Protein 3OOI (pdb70)

Sequence (232 aa):
SSKELRQLQEDRKNDKKPPPYKHIKVNRPIGRVQIFTADLSEIPRCNCKATDENPCGIIDSECINRMMLLYECHPTVCPAGGRCQNQCCFSSKRQYPEVEIIFRTLQRGWGLRTKTTDIKKGEFVNEYVGELLIDEEECRRARIRYAQEHDITNFYMLTLDKDDRIIDAGPKKGNYARFMNHCCQPNCETQKWSVNNGDTRVGLFALSDIKAGTELTFNYNNLECLGNGKTVCKCGAPNCSGFLG

GO terms:
  GO:0000978 RNA polymerase II cis-regulatory region sequence-specific DNA binding (F, IDA)
  GO:1903025 regulation of RNA polymerase II regulatory region sequence-specific DNA binding (P, IMP)
  GO:0033135 regulation of peptidyl-serine phosphorylation (P, IMP)
  GO:0046975 histone H3K36 methyltransferase activity (F, IMP)
  GO:0008270 zinc ion binding (F, IDA)
  GO:0046975 histone H3K36 methyltransferase activity (F, IDA)
  GO:0005654 nucleoplasm (C, TAS)
  GO:0140938 histone H3 methyltransferase activity (F, TAS)
  GO:0005515 protein binding (F, IPI)
  GO:0005654 nucleoplasm (C, IDA)
  GO:0050681 nuclear androgen receptor binding (F, IDA)
  GO:0003712 transcription coregulator activity (F, IDA)
  GO:0045893 positive regulation of DNA-templated transcription (P, IDA)

Solvent-accessible surface area: 13312 Å² total; per-residue (Å²): 110,183,122,77,159,102,36,93,75,50,108,155,115,46,179,146,28,99,133,50,107,93,8,141,76,16,85,62,56,76,183,17,114,87,101,122,44,102,87,91,120,17,46,177,11,68,4,117,46,130,57,158,73,0,0,2,75,144,38,147,2,58,2,31,124,106,57,84,8,6,39,79,108,24,12,57,2,28,89,113,8,81,1,14,38,1,54,115,91,142,71,14,105,19,54,53,32,43,4,52,81,70,27,43,0,0,84,0,101,51,103,2,149,139,24,51,11,2,4,1,12,0,0,12,1,0,19,79,130,59,7,151,56,55,28,117,135,9,108,125,99,128,77,107,93,26,50,7,15,35,4,55,163,65,15,8,0,7,0,13,63,47,0,7,84,0,21,9,3,22,7,18,13,102,32,22,0,66,44,39,94,10,36,4,73,26,18,37,46,0,0,0,8,5,67,49,109,7,158,55,48,56,34,0,12,7,35,32,88,97,74,18,49,34,13,63,204,52,91,12,95,26,72,16,128,85,47,51,35,83,22,26

Structure (mmCIF, N/CA/C/O backbone):
data_3OOI
#
_entry.id   3OOI
#
_cell.length_a   65.875
_cell.length_b   67.751
_cell.length_c   69.086
_cell.angle_alpha   90.00
_cell.angle_beta   90.00
_cell.angle_gamma   90.00
#
_symmetry.space_group_name_H-M   'P 21 21 21'
#
loop_
_entity.id
_entity.type
_entity.pdbx_description
1 polymer 'Histone-lysine N-methyltransferase, H3 lysine-36 and H4 lysine-20 specific'
2 non-polymer 'ZINC ION'
3 non-polymer 'SULFATE ION'
4 non-polymer S-ADENOSYLMETHIONINE
5 water water
#
loop_
_atom_site.group_PDB
_atom_site.id
_atom_site.type_symbol
_atom_site.label_atom_id
_atom_site.label_alt_id
_atom_site.label_comp_id
_atom_site.label_asym_id
_atom_site.label_entity_id
_atom_site.label_seq_id
_atom_site.pdbx_PDB_ins_code
_atom_site.Cartn_x
_atom_site.Cartn_y
_atom_site.Cartn_z
_atom_site.occupancy
_atom_site.B_iso_or_equiv
_atom_site.auth_seq_id
_atom_site.auth_comp_id
_atom_site.auth_asym_id
_atom_site.auth_atom_id
_atom_site.pdbx_PDB_model_num
ATOM 1 N N A SER A 1 1 ? 11.527 -2.352 -27.055 0.50 48.06 0 SER A N 1
ATOM 2 N N B SER A 1 1 ? 10.559 -4.627 -28.348 0.50 49.01 0 SER A N 1
ATOM 3 C CA A SER A 1 1 ? 10.952 -3.722 -26.915 0.50 48.00 0 SER A CA 1
ATOM 4 C CA B SER A 1 1 ? 11.164 -3.858 -27.223 0.50 48.51 0 SER A CA 1
ATOM 5 C C A SER A 1 1 ? 11.714 -4.559 -25.887 0.50 47.97 0 SER A C 1
ATOM 6 C C B SER A 1 1 ? 11.966 -4.767 -26.291 0.50 48.49 0 SER A C 1
ATOM 7 O O A SER A 1 1 ? 11.171 -5.522 -25.337 0.50 47.64 0 SER A O 1
ATOM 8 O O B SER A 1 1 ? 11.681 -5.963 -26.174 0.50 48.59 0 SER A O 1
ATOM 13 N N . LYS A 1 2 ? 12.970 -4.186 -25.638 1.00 48.30 1 LYS A N 1
ATOM 14 C CA . LYS A 1 2 ? 13.848 -4.916 -24.713 1.00 48.26 1 LYS A CA 1
ATOM 15 C C . LYS A 1 2 ? 13.237 -5.030 -23.313 1.00 47.16 1 LYS A C 1
ATOM 16 O O . LYS A 1 2 ? 13.232 -6.117 -22.718 1.00 47.10 1 LYS A O 1
ATOM 22 N N . GLU A 1 3 ? 12.723 -3.909 -22.805 1.00 45.92 2 GLU A N 1
ATOM 23 C CA . GLU A 1 3 ? 12.096 -3.865 -21.484 1.00 44.85 2 GLU A CA 1
ATOM 24 C C . GLU A 1 3 ? 10.813 -4.695 -21.443 1.00 43.34 2 GLU A C 1
ATOM 25 O O . GLU A 1 3 ? 10.552 -5.379 -20.453 1.00 42.81 2 GLU A O 1
ATOM 31 N N . LEU A 1 4 ? 10.029 -4.633 -22.520 1.00 42.30 3 LEU A N 1
ATOM 32 C CA . LEU A 1 4 ? 8.792 -5.410 -22.630 1.00 40.80 3 LEU A CA 1
ATOM 33 C C . LEU A 1 4 ? 9.045 -6.912 -22.538 1.00 40.06 3 LEU A C 1
ATOM 34 O O . LEU A 1 4 ? 8.347 -7.622 -21.819 1.00 39.18 3 LEU A O 1
ATOM 39 N N . ARG A 1 5 ? 10.052 -7.393 -23.264 1.00 39.80 4 ARG A N 1
ATOM 40 C CA . ARG A 1 5 ? 10.411 -8.804 -23.210 1.00 39.53 4 ARG A CA 1
ATOM 41 C C . ARG A 1 5 ? 10.675 -9.239 -21.764 1.00 37.96 4 ARG A C 1
ATOM 42 O O . ARG A 1 5 ? 10.195 -10.288 -21.327 1.00 37.79 4 ARG A O 1
ATOM 50 N N . GLN A 1 6 ? 11.426 -8.420 -21.030 1.00 36.51 5 GLN A N 1
ATOM 51 C CA . GLN A 1 6 ? 11.711 -8.682 -19.623 1.00 35.46 5 GLN A CA 1
ATOM 52 C C . GLN A 1 6 ? 10.431 -8.666 -18.785 1.00 33.52 5 GLN A C 1
ATOM 53 O O . GLN A 1 6 ? 10.251 -9.510 -17.911 1.00 33.06 5 GLN A O 1
ATOM 59 N N . LEU A 1 7 ? 9.553 -7.704 -19.063 1.00 32.03 6 LEU A N 1
ATOM 60 C CA . LEU A 1 7 ? 8.278 -7.601 -18.338 1.00 30.48 6 LEU A CA 1
ATOM 61 C C . LEU A 1 7 ? 7.423 -8.858 -18.546 1.00 30.20 6 LEU A C 1
ATOM 62 O O . LEU A 1 7 ? 6.842 -9.377 -17.592 1.00 28.93 6 LEU A O 1
ATOM 67 N N . GLN A 1 8 ? 7.398 -9.377 -19.775 1.00 30.55 7 GLN A N 1
ATOM 68 C CA . GLN A 1 8 ? 6.686 -10.633 -20.057 1.00 31.44 7 GLN A CA 1
ATOM 69 C C . GLN A 1 8 ? 7.180 -11.772 -19.174 1.00 31.88 7 GLN A C 1
ATOM 70 O O . GLN A 1 8 ? 6.382 -12.533 -18.615 1.00 31.55 7 GLN A O 1
ATOM 76 N N . GLU A 1 9 ? 8.502 -11.874 -19.053 1.00 32.96 8 GLU A N 1
ATOM 77 C CA . GLU A 1 9 ? 9.119 -12.880 -18.187 1.00 34.40 8 GLU A CA 1
ATOM 78 C C . GLU A 1 9 ? 8.820 -12.661 -16.705 1.00 33.83 8 GLU A C 1
ATOM 79 O O . GLU A 1 9 ? 8.409 -13.596 -16.016 1.00 34.03 8 GLU A O 1
ATOM 85 N N . ASP A 1 10 ? 8.997 -11.427 -16.228 1.00 33.43 9 ASP A N 1
ATOM 86 C CA . ASP A 1 10 ? 8.685 -11.086 -14.836 1.00 33.52 9 ASP A CA 1
ATOM 87 C C . ASP A 1 10 ? 7.257 -11.496 -14.455 1.00 32.99 9 ASP A C 1
ATOM 88 O O . ASP A 1 10 ? 7.032 -12.077 -13.401 1.00 33.02 9 ASP A O 1
ATOM 93 N N . ARG A 1 11 ? 6.292 -11.192 -15.319 1.00 32.35 10 ARG A N 1
ATOM 94 C CA . ARG A 1 11 ? 4.891 -11.485 -15.016 1.00 32.14 10 ARG A CA 1
ATOM 95 C C . ARG A 1 11 ? 4.662 -12.976 -14.781 1.00 33.88 10 ARG A C 1
ATOM 96 O O . ARG A 1 11 ? 3.869 -13.360 -13.922 1.00 33.76 10 ARG A O 1
ATOM 104 N N . LYS A 1 12 ? 5.367 -13.803 -15.556 1.00 35.71 11 LYS A N 1
ATOM 105 C CA . LYS A 1 12 ? 5.314 -15.261 -15.420 1.00 37.89 11 LYS A CA 1
ATOM 106 C C . LYS A 1 12 ? 5.892 -15.749 -14.092 1.00 38.39 11 LYS A C 1
ATOM 107 O O . LYS A 1 12 ? 5.323 -16.630 -13.453 1.00 39.27 11 LYS A O 1
ATOM 113 N N . ASN A 1 13 ? 7.014 -15.157 -13.686 1.00 38.46 12 ASN A N 1
ATOM 114 C CA . ASN A 1 13 ? 7.783 -15.642 -12.535 1.00 38.94 12 ASN A CA 1
ATOM 115 C C . ASN A 1 13 ? 7.310 -15.117 -11.177 1.00 38.50 12 ASN A C 1
ATOM 116 O O . ASN A 1 13 ? 7.498 -15.780 -10.153 1.00 38.96 12 ASN A O 1
ATOM 121 N N . ASP A 1 14 ? 6.689 -13.938 -11.178 1.00 37.34 13 ASP A N 1
ATOM 122 C CA . ASP A 1 14 ? 6.263 -13.278 -9.943 1.00 36.48 13 ASP A CA 1
ATOM 123 C C . ASP A 1 14 ? 4.973 -13.891 -9.386 1.00 36.50 13 ASP A C 1
ATOM 124 O O . ASP A 1 14 ? 3.867 -13.522 -9.806 1.00 36.53 13 ASP A O 1
ATOM 129 N N . LYS A 1 15 ? 5.115 -14.820 -8.437 1.00 36.50 14 LYS A N 1
ATOM 130 C CA . LYS A 1 15 ? 3.970 -15.576 -7.903 1.00 36.54 14 LYS A CA 1
ATOM 131 C C . LYS A 1 15 ? 3.131 -14.803 -6.889 1.00 35.02 14 LYS A C 1
ATOM 132 O O . LYS A 1 15 ? 1.913 -14.983 -6.810 1.00 34.67 14 LYS A O 1
ATOM 138 N N . LYS A 1 16 ? 3.785 -13.949 -6.107 1.00 34.01 15 LYS A N 1
ATOM 139 C CA . LYS A 1 16 ? 3.085 -13.177 -5.079 1.00 33.00 15 LYS A CA 1
ATOM 140 C C . LYS A 1 16 ? 3.778 -11.836 -4.850 1.00 31.45 15 LYS A C 1
ATOM 141 O O . LYS A 1 16 ? 4.976 -11.704 -5.117 1.00 31.16 15 LYS A O 1
ATOM 147 N N . PRO A 1 17 ? 3.023 -10.827 -4.379 1.00 30.02 16 PRO A N 1
ATOM 148 C CA . PRO A 1 17 ? 3.647 -9.533 -4.116 1.00 29.26 16 PRO A CA 1
ATOM 149 C C . PRO A 1 17 ? 4.544 -9.572 -2.877 1.00 29.46 16 PRO A C 1
ATOM 150 O O . PRO A 1 17 ? 4.438 -10.510 -2.076 1.00 29.70 16 PRO A O 1
ATOM 154 N N . PRO A 1 18 ? 5.439 -8.577 -2.725 1.00 29.15 17 PRO A N 1
ATOM 155 C CA . PRO A 1 18 ? 6.209 -8.469 -1.480 1.00 29.40 17 PRO A CA 1
ATOM 156 C C . PRO A 1 18 ? 5.270 -8.401 -0.269 1.00 29.34 17 PRO A C 1
ATOM 157 O O . PRO A 1 18 ? 4.153 -7.872 -0.382 1.00 28.52 17 PRO A O 1
ATOM 161 N N . PRO A 1 19 ? 5.695 -8.951 0.882 1.00 29.73 18 PRO A N 1
ATOM 162 C CA . PRO A 1 19 ? 4.803 -8.945 2.038 1.00 29.39 18 PRO A CA 1
ATOM 163 C C . PRO A 1 19 ? 4.544 -7.537 2.565 1.00 28.32 18 PRO A C 1
ATOM 164 O O . PRO A 1 19 ? 5.384 -6.645 2.415 1.00 28.34 18 PRO A O 1
ATOM 168 N N . TYR A 1 20 ? 3.376 -7.359 3.164 1.00 27.18 19 TYR A N 1
ATOM 169 C CA . TYR A 1 20 ? 3.012 -6.143 3.872 1.00 26.42 19 TYR A CA 1
ATOM 170 C C . TYR A 1 20 ? 2.072 -6.609 4.977 1.00 26.84 19 TYR A C 1
ATOM 171 O O . TYR A 1 20 ? 1.527 -7.721 4.909 1.00 27.69 19 TYR A O 1
ATOM 180 N N . LYS A 1 21 ? 1.875 -5.779 5.992 1.00 26.89 20 LYS A N 1
ATOM 181 C CA . LYS A 1 21 ? 0.936 -6.125 7.052 1.00 27.72 20 LYS A CA 1
ATOM 182 C C . LYS A 1 21 ? -0.453 -5.603 6.687 1.00 27.06 20 LYS A C 1
ATOM 183 O O . LYS A 1 21 ? -0.626 -4.410 6.468 1.00 26.11 20 LYS A O 1
ATOM 189 N N . HIS A 1 22 ? -1.437 -6.497 6.599 1.00 27.24 21 HIS A N 1
ATOM 190 C CA . HIS A 1 22 ? -2.803 -6.077 6.242 1.00 26.99 21 HIS A CA 1
ATOM 191 C C . HIS A 1 22 ? -3.513 -5.553 7.495 1.00 27.17 21 HIS A C 1
ATOM 192 O O . HIS A 1 22 ? -3.682 -6.281 8.479 1.00 28.44 21 HIS A O 1
ATOM 199 N N . ILE A 1 23 ? -3.895 -4.278 7.464 1.00 25.97 22 ILE A N 1
ATOM 200 C CA . ILE A 1 23 ? -4.464 -3.594 8.629 1.00 25.68 22 ILE A CA 1
ATOM 201 C C . ILE A 1 23 ? -5.813 -2.984 8.288 1.00 25.13 22 ILE A C 1
ATOM 202 O O . ILE A 1 23 ? -6.140 -2.837 7.110 1.00 24.91 22 ILE A O 1
ATOM 207 N N . LYS A 1 24 ? -6.59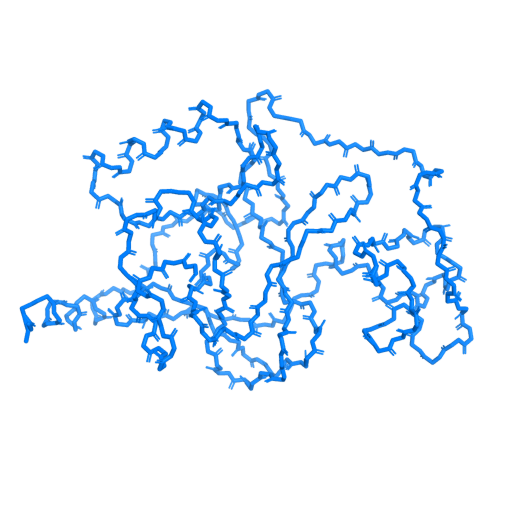0 -2.615 9.308 1.00 25.12 23 LYS A N 1
ATOM 208 C CA . LYS A 1 24 ? -7.978 -2.150 9.093 1.00 24.99 23 LYS A CA 1
ATOM 209 C C . LYS A 1 24 ? -8.147 -0.639 9.156 1.00 24.01 23 LYS A C 1
ATOM 210 O O . LYS A 1 24 ? -9.016 -0.080 8.474 1.00 23.41 23 LYS A O 1
ATOM 216 N N . VAL A 1 25 ? -7.350 0.010 10.007 1.00 24.11 24 VAL A N 1
ATOM 217 C CA . VAL A 1 25 ? -7.471 1.454 10.250 1.00 23.75 24 VAL A CA 1
ATOM 218 C C . VAL A 1 25 ? -6.090 2.102 10.244 1.00 23.46 24 VAL A C 1
ATOM 219 O O . VAL A 1 25 ? -5.083 1.420 10.465 1.00 23.25 24 VAL A O 1
ATOM 223 N N . ASN A 1 26 ? -6.043 3.402 9.963 1.00 22.94 25 ASN A N 1
ATOM 224 C CA . ASN A 1 26 ? -4.778 4.134 9.899 1.00 23.68 25 ASN A CA 1
ATOM 225 C C . ASN A 1 26 ? -3.995 4.018 11.204 1.00 24.32 25 ASN A C 1
ATOM 226 O O . ASN A 1 26 ? -4.591 3.955 12.281 1.00 25.52 25 ASN A O 1
ATOM 231 N N . ARG A 1 27 ? -2.671 3.979 11.084 1.00 25.23 26 ARG A N 1
ATOM 232 C CA . ARG A 1 27 ? -1.762 3.827 12.228 1.00 26.85 26 ARG A CA 1
ATOM 233 C C . ARG A 1 27 ? -0.772 4.982 12.311 1.00 26.90 26 ARG A C 1
ATOM 234 O O . ARG A 1 27 ? 0.221 4.995 11.575 1.00 27.03 26 ARG A O 1
ATOM 242 N N . PRO A 1 28 ? -1.017 5.941 13.221 1.00 27.71 27 PRO A N 1
ATOM 243 C CA . PRO A 1 28 ? -0.092 7.074 13.356 1.00 27.90 27 PRO A CA 1
ATOM 244 C C . PRO A 1 28 ? 1.289 6.672 13.866 1.00 28.85 27 PRO A C 1
ATOM 245 O O . PRO A 1 28 ? 1.401 5.852 14.786 1.00 29.67 27 PRO A O 1
ATOM 249 N N . ILE A 1 29 ? 2.317 7.251 13.249 1.00 28.54 28 ILE A N 1
ATOM 250 C CA . ILE A 1 29 ? 3.724 7.004 13.576 1.00 30.03 28 ILE A CA 1
ATOM 251 C C . ILE A 1 29 ? 4.355 8.279 14.128 1.00 30.27 28 ILE A C 1
ATOM 252 O O . ILE A 1 29 ? 4.101 9.375 13.621 1.00 29.22 28 ILE A O 1
ATOM 257 N N . GLY A 1 30 ? 5.181 8.134 15.165 1.00 31.54 29 GLY A N 1
ATOM 258 C CA . GLY A 1 30 ? 5.935 9.261 15.707 1.00 32.71 29 GLY A CA 1
ATOM 259 C C . GLY A 1 30 ? 5.026 10.266 16.382 1.00 33.23 29 GLY A C 1
ATOM 260 O O . GLY A 1 30 ? 4.170 9.898 17.195 1.00 33.37 29 GLY A O 1
ATOM 261 N N . ARG A 1 31 ? 5.193 11.538 16.028 1.00 33.38 30 ARG A N 1
ATOM 262 C CA . ARG A 1 31 ? 4.429 12.609 16.664 1.00 34.26 30 ARG A CA 1
ATOM 263 C C . ARG A 1 31 ? 3.113 12.902 15.939 1.00 32.58 30 ARG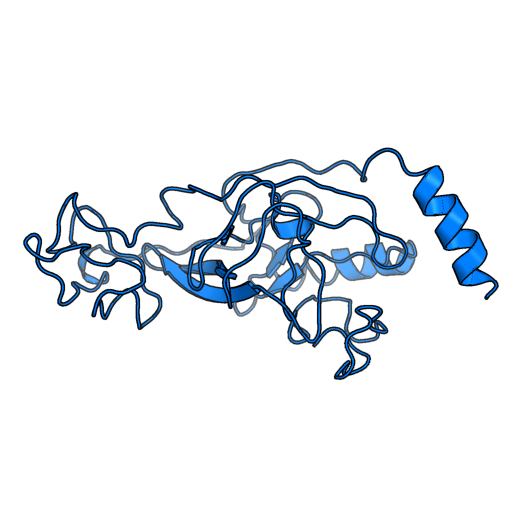 A C 1
ATOM 264 O O . ARG A 1 31 ? 2.366 13.787 16.344 1.00 32.24 30 ARG A O 1
ATOM 272 N N . VAL A 1 32 ? 2.828 12.153 14.874 1.00 31.74 31 VAL A N 1
ATOM 273 C CA . VAL A 1 32 ? 1.567 12.315 14.142 1.00 30.78 31 VAL A CA 1
ATOM 274 C C . VAL A 1 32 ? 0.361 12.040 15.042 1.00 31.86 31 VAL A C 1
ATOM 275 O O . VAL A 1 32 ? 0.331 11.044 15.763 1.00 31.79 31 VAL A O 1
ATOM 279 N N . GLN A 1 33 ? -0.632 12.922 14.976 1.00 32.73 32 GLN A N 1
ATOM 280 C CA . GLN A 1 33 ? -1.851 12.771 15.761 1.00 34.37 32 GLN A CA 1
ATOM 281 C C . GLN A 1 33 ? -3.057 12.477 14.878 1.00 33.77 32 GLN A C 1
ATOM 282 O O . GLN A 1 33 ? -3.112 12.902 13.720 1.00 32.28 32 GLN A O 1
ATOM 288 N N . ILE A 1 34 ? -4.007 11.729 15.433 1.00 34.28 33 ILE A N 1
ATOM 289 C CA . ILE A 1 34 ? -5.336 11.608 14.848 1.00 34.40 33 ILE A CA 1
ATOM 290 C C . ILE A 1 34 ? -6.268 12.425 15.722 1.00 34.33 33 ILE A C 1
ATOM 291 O O . ILE A 1 34 ? -6.203 12.339 16.947 1.00 35.42 33 ILE A O 1
ATOM 296 N N . PHE A 1 35 ? -7.106 13.236 15.084 1.00 33.26 34 PHE A N 1
ATOM 297 C CA . PHE A 1 35 ? -7.944 14.207 15.780 1.00 33.79 34 PHE A CA 1
ATOM 298 C C . PHE A 1 35 ? -9.359 13.703 15.982 1.00 33.41 34 PHE A C 1
ATOM 299 O O . PHE A 1 35 ? -9.840 12.855 15.232 1.00 32.31 34 PHE A O 1
ATOM 307 N N . THR A 1 36 ? -10.007 14.216 17.022 1.00 34.10 35 THR A N 1
ATOM 308 C CA . THR A 1 36 ? -11.395 13.886 17.306 1.00 34.71 35 THR A CA 1
ATOM 309 C C . THR A 1 36 ? -12.174 15.177 17.510 1.00 34.66 35 THR A C 1
ATOM 310 O O . THR A 1 36 ? -11.596 16.246 17.727 1.00 35.48 35 THR A O 1
ATOM 314 N N . ALA A 1 37 ? -13.491 15.082 17.412 1.00 34.52 36 ALA A N 1
ATOM 315 C CA . ALA A 1 37 ? -14.341 16.226 17.699 1.00 34.06 36 ALA A CA 1
ATOM 316 C C . ALA A 1 37 ? -15.445 15.815 18.659 1.00 33.80 36 ALA A C 1
ATOM 317 O O . ALA A 1 37 ? -15.798 14.633 18.744 1.00 33.46 36 ALA A O 1
ATOM 319 N N . ASP A 1 38 ? -15.973 16.791 19.396 1.00 33.17 37 ASP A N 1
ATOM 320 C CA . ASP A 1 38 ? -17.158 16.572 20.205 1.00 33.11 37 ASP A CA 1
ATOM 321 C C . ASP A 1 38 ? -18.315 16.220 19.276 1.00 31.38 37 ASP A C 1
ATOM 322 O O . ASP A 1 38 ? -18.334 16.637 18.118 1.00 29.65 37 ASP A O 1
ATOM 327 N N . LEU A 1 39 ? -19.297 15.477 19.785 1.00 30.83 38 LEU A N 1
ATOM 328 C CA . LEU A 1 39 ? -20.452 15.109 18.971 1.00 30.00 38 LEU A CA 1
ATOM 329 C C . LEU A 1 39 ? -21.216 16.313 18.438 1.00 29.79 38 LEU A C 1
ATOM 330 O O . LEU A 1 39 ? -21.837 16.233 17.381 1.00 29.35 38 LEU A O 1
ATOM 335 N N . SER A 1 40 ? -21.173 17.430 19.169 1.00 29.53 39 SER A N 1
ATOM 336 C CA . SER A 1 40 ? -21.861 18.645 18.743 1.00 29.62 39 SER A CA 1
ATOM 337 C C . SER A 1 40 ? -21.342 19.171 17.403 1.00 28.68 39 SER A C 1
ATOM 338 O O . SER A 1 40 ? -21.996 20.002 16.762 1.00 29.49 39 SER A O 1
ATOM 341 N N . GLU A 1 41 ? -20.174 18.691 16.976 1.00 27.48 40 GLU A N 1
ATOM 342 C CA . GLU A 1 41 ? -19.599 19.127 15.703 1.00 27.06 40 GLU A CA 1
ATOM 343 C C . GLU A 1 41 ? -19.982 18.241 14.519 1.00 25.61 40 GLU A C 1
ATOM 344 O O . GLU A 1 41 ? -19.596 18.517 13.394 1.00 25.18 40 GLU A O 1
ATOM 350 N N . ILE A 1 42 ? -20.720 17.166 14.782 1.00 24.57 41 ILE A N 1
ATOM 351 C CA . ILE A 1 42 ? -21.187 16.304 13.696 1.00 23.42 41 ILE A CA 1
ATOM 352 C C . ILE A 1 42 ? -22.501 16.880 13.177 1.00 21.81 41 ILE A C 1
ATOM 353 O O . ILE A 1 42 ? -23.441 17.055 13.955 1.00 20.97 41 ILE A O 1
ATOM 358 N N . PRO A 1 43 ? -22.577 17.164 11.868 1.00 20.49 42 PRO A N 1
ATOM 359 C CA . PRO A 1 43 ? -23.821 17.745 11.327 1.00 19.66 42 PRO A CA 1
ATOM 360 C C . PRO A 1 43 ? -24.982 16.759 11.289 1.00 18.80 42 PRO A C 1
ATOM 361 O O . PRO A 1 43 ? -24.775 15.559 11.104 1.00 18.58 42 PRO A O 1
ATOM 365 N N . ARG A 1 44 ? -26.191 17.275 11.456 1.00 18.30 43 ARG A N 1
ATOM 366 C CA . ARG A 1 44 ? -27.411 16.489 11.275 1.00 17.81 43 ARG A CA 1
ATOM 367 C C . ARG A 1 44 ? -27.893 16.793 9.870 1.00 17.48 43 ARG A C 1
ATOM 368 O O . ARG A 1 44 ? -28.042 17.962 9.512 1.00 17.10 43 ARG A O 1
ATOM 376 N N . CYS A 1 45 ? -28.118 15.750 9.078 1.00 17.06 44 CYS A N 1
ATOM 377 C CA . CYS A 1 45 ? -28.586 15.911 7.700 1.00 16.00 44 CYS A CA 1
ATOM 378 C C . CYS A 1 45 ? -30.104 16.132 7.595 1.00 16.74 44 CYS A C 1
ATOM 379 O O . CYS A 1 45 ? -30.830 16.188 8.603 1.00 16.67 44 CYS A O 1
ATOM 382 N N . ASN A 1 46 ? -30.550 16.271 6.346 1.00 16.42 45 ASN A N 1
ATOM 383 C CA . ASN A 1 46 ? -31.939 16.540 5.983 1.00 17.20 45 ASN A CA 1
ATOM 384 C C . ASN A 1 46 ? -32.782 15.280 5.771 1.00 17.94 45 ASN A C 1
ATOM 385 O O . ASN A 1 46 ? -33.962 15.379 5.457 1.00 19.06 45 ASN A O 1
ATOM 390 N N . CYS A 1 47 ? -32.192 14.097 5.949 1.00 18.00 46 CYS A N 1
ATOM 391 C CA . CYS A 1 47 ? -32.930 12.848 5.722 1.00 18.63 46 CYS A CA 1
ATOM 392 C C . CYS A 1 47 ? -33.875 12.517 6.862 1.00 19.32 46 CYS A C 1
ATOM 393 O O . CYS A 1 47 ? -33.653 12.915 8.011 1.00 18.77 46 CYS A O 1
ATOM 396 N N . LYS A 1 48 ? -34.929 11.780 6.528 1.00 19.76 47 LYS A N 1
ATOM 397 C CA . LYS A 1 48 ? -35.908 11.366 7.515 1.00 21.12 47 LYS A CA 1
ATOM 398 C C . LYS A 1 48 ? -35.956 9.849 7.535 1.00 21.37 47 LYS A C 1
ATOM 399 O O . LYS A 1 48 ? -35.685 9.203 6.524 1.00 21.06 47 LYS A O 1
ATOM 405 N N . ALA A 1 49 ? -36.302 9.271 8.678 1.00 22.90 48 ALA A N 1
ATOM 406 C CA . ALA A 1 49 ? -36.303 7.811 8.788 1.00 24.52 48 ALA A CA 1
ATOM 407 C C . ALA A 1 49 ? -37.307 7.157 7.822 1.00 26.20 48 ALA A C 1
ATOM 408 O O . ALA A 1 49 ? -37.116 6.016 7.398 1.00 27.21 48 ALA A O 1
ATOM 410 N N . THR A 1 50 ? -38.340 7.906 7.445 1.00 27.20 49 THR A N 1
ATOM 411 C CA . THR A 1 50 ? -39.379 7.425 6.524 1.00 28.86 49 THR A CA 1
ATOM 412 C C . THR A 1 50 ? -38.970 7.428 5.054 1.00 28.91 49 THR A C 1
ATOM 413 O O . THR A 1 50 ? -39.702 6.889 4.223 1.00 29.46 49 THR A O 1
ATOM 417 N N . ASP A 1 51 ? -37.823 8.032 4.725 1.00 27.71 50 ASP A N 1
ATOM 418 C CA . ASP A 1 51 ? -37.365 8.098 3.335 1.00 28.31 50 ASP A CA 1
ATOM 419 C C . ASP A 1 51 ? -37.036 6.696 2.845 1.00 28.68 50 ASP A C 1
ATOM 420 O O . ASP A 1 51 ? -36.768 5.807 3.654 1.00 28.87 50 ASP A O 1
ATOM 425 N N . GLU A 1 52 ? -37.049 6.502 1.529 1.00 29.46 51 GLU A N 1
ATOM 426 C CA . GLU A 1 52 ? -36.824 5.173 0.945 1.00 30.69 51 GLU A CA 1
ATOM 427 C C . GLU A 1 52 ? -35.473 4.542 1.325 1.00 29.50 51 GLU A C 1
ATOM 428 O O . GLU A 1 52 ? -35.413 3.360 1.713 1.00 29.77 51 GLU A O 1
ATOM 434 N N . ASN A 1 53 ? -34.403 5.328 1.204 1.00 27.31 52 ASN A N 1
ATOM 435 C CA . ASN A 1 53 ? -33.044 4.875 1.497 1.00 25.63 52 ASN A CA 1
ATOM 436 C C . ASN A 1 53 ? -32.287 6.025 2.152 1.00 23.16 52 ASN A C 1
ATOM 437 O O . ASN A 1 53 ? -31.479 6.690 1.494 1.00 21.91 52 ASN A O 1
ATOM 442 N N . PRO A 1 54 ? -32.568 6.275 3.443 1.00 22.26 53 PRO A N 1
ATOM 443 C CA . PRO A 1 54 ? -32.050 7.463 4.134 1.00 20.74 53 PRO A CA 1
ATOM 444 C C . PRO A 1 54 ? -30.523 7.517 4.084 1.00 19.66 53 PRO A C 1
ATOM 445 O O . PRO A 1 54 ? -29.850 6.520 4.390 1.00 18.98 53 PRO A O 1
ATOM 449 N N . CYS A 1 55 ? -30.006 8.668 3.659 1.00 17.92 54 CYS A N 1
ATOM 450 C CA . CYS A 1 55 ? -28.572 8.947 3.555 1.00 17.58 54 CYS A CA 1
ATOM 451 C C . CYS A 1 55 ? -27.866 8.024 2.569 1.00 17.71 54 CYS A C 1
ATOM 452 O O . CYS A 1 55 ? -26.647 7.906 2.593 1.00 17.35 54 CYS A O 1
ATOM 455 N N . GLY A 1 56 ? -28.647 7.401 1.687 1.00 19.28 55 GLY A N 1
ATOM 456 C CA . GLY A 1 56 ? -28.098 6.487 0.692 1.00 20.70 55 GLY A CA 1
ATOM 457 C C . GLY A 1 56 ? -27.495 7.220 -0.488 1.00 21.69 55 GLY A C 1
ATOM 458 O O . GLY A 1 56 ? -27.646 8.446 -0.616 1.00 21.77 55 GLY A O 1
ATOM 459 N N A ILE A 1 57 ? -26.815 6.464 -1.349 0.50 21.99 56 ILE A N 1
ATOM 460 N N B ILE A 1 57 ? -26.839 6.473 -1.372 0.50 22.05 56 ILE A N 1
ATOM 461 C CA A ILE A 1 57 ? -26.145 7.003 -2.535 0.50 23.07 56 ILE A CA 1
ATOM 462 C CA B ILE A 1 57 ? -26.103 7.083 -2.477 0.50 23.16 56 ILE A CA 1
ATOM 463 C C A ILE A 1 57 ? -27.034 7.944 -3.338 0.50 23.61 56 ILE A C 1
ATOM 464 C C B ILE A 1 57 ? -26.967 7.821 -3.512 0.50 23.75 56 ILE A C 1
ATOM 465 O O A ILE A 1 57 ? -26.614 9.036 -3.727 0.50 24.37 56 ILE A O 1
ATOM 466 O O B ILE A 1 57 ? -26.439 8.652 -4.252 0.50 24.73 56 ILE A O 1
ATOM 475 N N . ASP A 1 58 ? -28.267 7.522 -3.571 1.00 24.22 57 ASP A N 1
ATOM 476 C CA . ASP A 1 58 ? -29.172 8.255 -4.452 1.00 25.33 57 ASP A CA 1
ATOM 477 C C . ASP A 1 58 ? -30.096 9.215 -3.703 1.00 24.43 57 ASP A C 1
ATOM 478 O O . ASP A 1 58 ? -31.018 9.779 -4.290 1.00 25.40 57 ASP A O 1
ATOM 483 N N . SER A 1 59 ? -29.854 9.403 -2.400 1.00 23.20 58 SER A N 1
ATOM 484 C CA . SER A 1 59 ? -30.729 10.256 -1.577 1.00 22.28 58 SER A CA 1
ATOM 485 C C . SER A 1 59 ? -30.338 11.727 -1.660 1.00 21.30 58 SER A C 1
ATOM 486 O O . SER A 1 59 ? -29.319 12.066 -2.238 1.00 21.77 58 SER A O 1
ATOM 489 N N . GLU A 1 60 ? -31.140 12.583 -1.032 1.00 21.07 59 GLU A N 1
ATOM 490 C CA . GLU A 1 60 ? -30.903 14.034 -1.029 1.00 20.54 59 GLU A CA 1
ATOM 491 C C . GLU A 1 60 ? -29.932 14.449 0.082 1.00 19.16 59 GLU A C 1
ATOM 492 O O . GLU A 1 60 ? -29.767 15.645 0.358 1.00 19.04 59 GLU A O 1
ATOM 498 N N . CYS A 1 61 ? -29.298 13.469 0.728 1.00 18.54 60 CYS A N 1
ATOM 499 C CA . CYS A 1 61 ? -28.539 13.703 1.964 1.00 17.65 60 CYS A CA 1
ATOM 500 C C . CYS A 1 61 ? -27.422 14.736 1.817 1.00 16.99 60 CYS A C 1
ATOM 501 O O . CYS A 1 61 ? -26.505 14.540 1.033 1.00 17.15 60 CYS A O 1
ATOM 504 N N . ILE A 1 62 ? -27.496 15.802 2.613 1.00 17.77 61 ILE A N 1
ATOM 505 C CA . ILE A 1 62 ? -26.484 16.857 2.607 1.00 18.05 61 ILE A CA 1
ATOM 506 C C . ILE A 1 62 ? -25.156 16.408 3.214 1.00 17.57 61 ILE A C 1
ATOM 507 O O . ILE A 1 62 ? -24.102 16.915 2.818 1.00 18.35 61 ILE A O 1
ATOM 512 N N . ASN A 1 63 ? -25.190 15.496 4.191 1.00 17.64 62 ASN A N 1
ATOM 513 C CA . ASN A 1 63 ? -23.924 15.026 4.782 1.00 17.29 62 ASN A CA 1
ATOM 514 C C . ASN A 1 63 ? -23.151 14.285 3.700 1.00 17.56 62 ASN A C 1
ATOM 515 O O . ASN A 1 63 ? -21.974 14.571 3.438 1.00 18.38 62 ASN A O 1
ATOM 520 N N . ARG A 1 64 ? -23.825 13.343 3.054 1.00 17.90 63 ARG A N 1
ATOM 521 C CA . ARG A 1 64 ? -23.208 12.615 1.948 1.00 18.82 63 ARG A CA 1
ATOM 522 C C . ARG A 1 64 ? -22.721 13.569 0.841 1.00 19.01 63 ARG A C 1
ATOM 523 O O . ARG A 1 64 ? -21.612 13.420 0.336 1.00 18.86 63 ARG A O 1
ATOM 531 N N A MET A 1 65 ? -23.550 14.553 0.506 0.50 19.53 64 MET A N 1
ATOM 532 N N B MET A 1 65 ? -23.553 14.528 0.458 0.50 19.83 64 MET A N 1
ATOM 533 C CA A MET A 1 65 ? -23.225 15.547 -0.529 0.50 19.54 64 MET A CA 1
ATOM 534 C CA B MET A 1 65 ? -23.151 15.520 -0.547 0.50 20.08 64 MET A CA 1
ATOM 535 C C A MET A 1 65 ? -21.991 16.408 -0.212 0.50 19.66 64 MET A C 1
ATOM 536 C C B MET A 1 65 ? -21.834 16.206 -0.178 0.50 19.87 64 MET A C 1
ATOM 537 O O A MET A 1 65 ? -21.283 16.838 -1.130 0.50 20.12 64 MET A O 1
ATOM 538 O O B MET A 1 65 ? -20.913 16.301 -1.008 0.50 19.74 64 MET A O 1
ATOM 547 N N . LEU A 1 66 ? -21.743 16.650 1.075 1.00 19.13 65 LEU A N 1
ATOM 548 C CA . LEU A 1 66 ? -20.601 17.457 1.552 1.00 19.39 65 LEU A CA 1
ATOM 549 C C . LEU A 1 66 ? -19.431 16.616 2.069 1.00 19.27 65 LEU A C 1
ATOM 550 O O . LEU A 1 66 ? -18.449 17.162 2.598 1.00 19.29 65 LEU A O 1
ATOM 555 N N . LEU A 1 67 ? -19.542 15.301 1.883 1.00 18.51 66 LEU A N 1
ATOM 556 C CA . LEU A 1 67 ? -18.524 14.329 2.299 1.00 19.13 66 LEU A CA 1
ATOM 557 C C . LEU A 1 67 ? -18.325 14.276 3.819 1.00 18.70 66 LEU A C 1
ATOM 558 O O . LEU A 1 67 ? -17.192 14.205 4.321 1.00 18.82 66 LEU A O 1
ATOM 563 N N . TYR A 1 68 ? -19.442 14.279 4.548 1.00 18.60 67 TYR A N 1
ATOM 564 C CA . TYR A 1 68 ? -19.436 14.029 5.982 1.00 18.65 67 TYR A CA 1
ATOM 565 C C . TYR A 1 68 ? -20.126 12.715 6.251 1.00 18.15 67 TYR A C 1
ATOM 566 O O . TYR A 1 68 ? -21.251 12.507 5.823 1.00 18.08 67 TYR A O 1
ATOM 575 N N . GLU A 1 69 ? -19.476 11.848 7.006 1.00 17.95 68 GLU A N 1
ATOM 576 C CA . GLU A 1 69 ? -20.133 10.639 7.452 1.00 18.04 68 GLU A CA 1
ATOM 577 C C . GLU A 1 69 ? -21.094 10.971 8.600 1.00 17.71 68 GLU A C 1
ATOM 578 O O . GLU A 1 69 ? -20.775 11.815 9.451 1.00 18.47 68 GLU A O 1
ATOM 584 N N . CYS A 1 70 ? -22.288 10.370 8.605 1.00 17.44 69 CYS A N 1
ATOM 585 C CA . CYS A 1 70 ? -23.221 10.551 9.724 1.00 17.25 69 CYS A CA 1
ATOM 586 C C . CYS A 1 70 ? -22.708 9.790 10.947 1.00 17.67 69 CYS A C 1
ATOM 587 O O . CYS A 1 70 ? -21.981 8.811 10.806 1.00 18.22 69 CYS A O 1
ATOM 590 N N . HIS A 1 71 ? -23.084 10.260 12.132 1.00 17.21 70 HIS A N 1
ATOM 591 C CA . HIS A 1 71 ? -22.850 9.489 13.366 1.00 18.07 70 HIS A CA 1
ATOM 592 C C . HIS A 1 71 ? -24.137 8.757 13.780 1.00 18.30 70 HIS A C 1
ATOM 593 O O . HIS A 1 71 ? -25.211 9.355 13.783 1.00 18.43 70 HIS A O 1
ATOM 600 N N . PRO A 1 72 ? -24.042 7.460 14.143 1.00 18.36 71 PRO A N 1
ATOM 601 C CA . PRO A 1 72 ? -25.260 6.697 14.394 1.00 18.78 71 PRO A CA 1
ATOM 602 C C . PRO A 1 72 ? -26.104 7.206 15.568 1.00 18.91 71 PRO A C 1
ATOM 603 O O . PRO A 1 72 ? -27.307 6.944 15.603 1.00 20.06 71 PRO A O 1
ATOM 607 N N . THR A 1 73 ? -25.501 7.918 16.515 1.00 18.89 72 THR A N 1
ATOM 608 C CA . THR A 1 73 ? -26.288 8.399 17.655 1.00 19.79 72 THR A CA 1
ATOM 609 C C . THR A 1 73 ? -26.955 9.742 17.382 1.00 20.47 72 THR A C 1
ATOM 610 O O . THR A 1 73 ? -27.802 10.180 18.169 1.00 21.57 72 THR A O 1
ATOM 614 N N . VAL A 1 74 ? -26.570 10.371 16.270 1.00 20.24 73 VAL A N 1
ATOM 615 C CA . VAL A 1 74 ? -26.992 11.735 15.903 1.00 20.56 73 VAL A CA 1
ATOM 616 C C . VAL A 1 74 ? -27.921 11.775 14.672 1.00 20.11 73 VAL A C 1
ATOM 617 O O . VAL A 1 74 ? -28.849 12.599 14.608 1.00 19.90 73 VAL A O 1
ATOM 621 N N . CYS A 1 75 ? -27.684 10.893 13.697 1.00 19.09 74 CYS A N 1
ATOM 622 C CA . CYS A 1 75 ? -28.422 10.993 12.441 1.00 17.84 74 CYS A CA 1
ATOM 623 C C . CYS A 1 75 ? -29.943 10.945 12.649 1.00 18.28 74 CYS A C 1
ATOM 624 O O . CYS A 1 75 ? -30.449 10.068 13.356 1.00 18.09 74 CYS A O 1
ATOM 627 N N . PRO A 1 76 ? -30.680 11.892 12.042 1.00 18.08 75 PRO A N 1
ATOM 628 C CA . PRO A 1 76 ? -32.145 11.830 12.140 1.00 18.93 75 PRO A CA 1
ATOM 629 C C . PRO A 1 76 ? -32.787 10.557 11.598 1.00 19.57 75 PRO A C 1
ATOM 630 O O . PRO A 1 76 ? -33.908 10.230 11.988 1.00 21.08 75 PRO A O 1
ATOM 634 N N . ALA A 1 77 ? -32.100 9.852 10.706 1.00 18.80 76 ALA A N 1
ATOM 635 C CA . ALA A 1 77 ? -32.625 8.606 10.139 1.00 20.10 76 ALA A CA 1
ATOM 636 C C . ALA A 1 77 ? -32.375 7.382 11.047 1.00 21.01 76 ALA A C 1
ATOM 637 O O . ALA A 1 77 ? -32.815 6.265 10.733 1.00 21.46 76 ALA A O 1
ATOM 639 N N . GLY A 1 78 ? -31.689 7.601 12.165 1.00 20.79 77 GLY A N 1
ATOM 640 C CA . GLY A 1 78 ? -31.363 6.522 13.113 1.00 21.38 77 GLY A CA 1
ATOM 641 C C . GLY A 1 78 ? -30.677 5.350 12.441 1.00 21.33 77 GLY A C 1
ATOM 642 O O . GLY A 1 78 ? -29.812 5.529 11.573 1.00 20.68 77 GLY A O 1
ATOM 643 N N . GLY A 1 79 ? -31.096 4.140 12.822 1.00 22.13 78 GLY A N 1
ATOM 644 C CA . GLY A 1 79 ? -30.522 2.895 12.284 1.00 22.75 78 GLY A CA 1
ATOM 645 C C . GLY A 1 79 ? -30.779 2.654 10.807 1.00 22.99 78 GLY A C 1
ATOM 646 O O . GLY A 1 79 ? -30.219 1.728 10.215 1.00 23.89 78 GLY A O 1
ATOM 647 N N . ARG A 1 80 ? -31.619 3.487 10.196 1.00 22.86 79 ARG A N 1
ATOM 648 C CA . ARG A 1 80 ? -31.845 3.395 8.761 1.00 22.31 79 ARG A CA 1
ATOM 649 C C . ARG A 1 80 ? -30.810 4.165 7.931 1.00 20.82 79 ARG A C 1
ATOM 650 O O . ARG A 1 80 ? -30.772 4.025 6.709 1.00 20.19 79 ARG A O 1
ATOM 658 N N . CYS A 1 81 ? -29.957 4.937 8.610 1.00 19.84 80 CYS A N 1
ATOM 659 C CA . CYS A 1 81 ? -28.902 5.733 7.956 1.00 18.20 80 CYS A CA 1
ATOM 660 C C . CYS A 1 81 ? -27.967 4.852 7.132 1.00 18.63 80 CYS A C 1
ATOM 661 O O . CYS A 1 81 ? -27.419 3.874 7.654 1.00 19.03 80 CYS A O 1
ATOM 664 N N . GLN A 1 82 ? -27.785 5.211 5.861 1.00 17.85 81 GLN A N 1
ATOM 665 C CA . GLN A 1 82 ? -26.919 4.463 4.945 1.00 18.05 81 GLN A CA 1
ATOM 666 C C . GLN A 1 82 ? -25.619 5.208 4.642 1.00 17.36 81 GLN A C 1
ATOM 667 O O . GLN A 1 82 ? -24.963 4.947 3.630 1.00 18.11 81 GLN A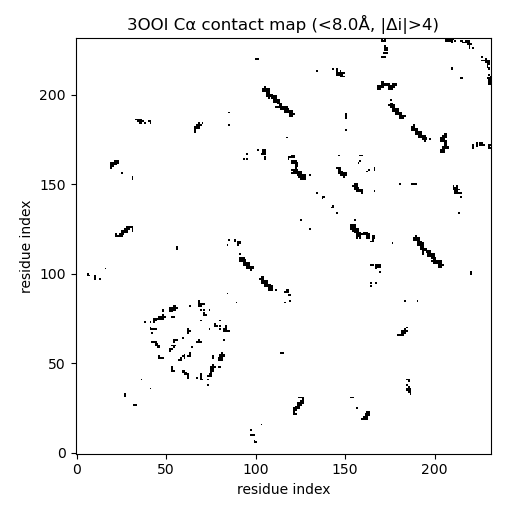 O 1
ATOM 673 N N . ASN A 1 83 ? -25.240 6.119 5.533 1.00 16.50 82 ASN A N 1
ATOM 674 C CA . ASN A 1 83 ? -24.042 6.946 5.315 1.00 16.31 82 ASN A CA 1
ATOM 675 C C . ASN A 1 83 ? -23.002 6.766 6.431 1.00 16.05 82 ASN A C 1
ATOM 676 O O . ASN A 1 83 ? -22.572 7.730 7.060 1.00 16.30 82 ASN A O 1
ATOM 681 N N . GLN A 1 84 ? -22.608 5.521 6.674 1.00 16.84 83 GLN A N 1
ATOM 682 C CA . GLN A 1 84 ? -21.584 5.213 7.687 1.00 17.23 83 GLN A CA 1
ATOM 683 C C . GLN A 1 84 ? -20.564 4.239 7.091 1.00 18.08 83 GLN A C 1
ATOM 684 O O . GLN A 1 84 ? -20.095 3.319 7.764 1.00 17.65 83 GLN A O 1
ATOM 690 N N . CYS A 1 85 ? -20.210 4.477 5.827 1.00 18.32 84 CYS A N 1
ATOM 691 C CA A CYS A 1 85 ? -19.403 3.526 5.058 0.50 19.18 84 CYS A CA 1
ATOM 692 C CA B CYS A 1 85 ? -19.413 3.503 5.073 0.50 19.15 84 CYS A CA 1
ATOM 693 C C . CYS A 1 85 ? -17.992 3.304 5.596 1.00 18.60 84 CYS A C 1
ATOM 694 O O . CYS A 1 85 ? -17.509 2.175 5.615 1.00 18.81 84 CYS A O 1
ATOM 699 N N . PHE A 1 86 ? -17.333 4.383 6.022 1.00 18.12 85 PHE A N 1
ATOM 700 C CA . PHE A 1 86 ? -15.955 4.266 6.514 1.00 18.60 85 PHE A CA 1
ATOM 701 C C . PHE A 1 86 ? -15.909 3.476 7.805 1.00 19.35 85 PHE A C 1
ATOM 702 O O . PHE A 1 86 ? -15.067 2.607 7.968 1.00 19.47 85 PHE A O 1
ATOM 710 N N A SER A 1 87 ? -16.829 3.781 8.716 0.50 19.41 86 SER A N 1
ATOM 711 N N B SER A 1 87 ? -16.818 3.797 8.723 0.50 19.85 86 SER A N 1
ATOM 712 C CA A SER A 1 87 ? -16.852 3.135 10.023 0.50 20.11 86 SER A CA 1
ATOM 713 C CA B SER A 1 87 ? -16.845 3.143 10.022 0.50 21.06 86 SER A CA 1
ATOM 714 C C A SER A 1 87 ? -17.301 1.688 9.972 0.50 20.97 86 SER A C 1
ATOM 715 C C B SER A 1 87 ? -17.223 1.674 9.908 0.50 21.41 86 SER A C 1
ATOM 716 O O A SER A 1 87 ? -16.873 0.885 10.796 0.50 21.61 86 SER A O 1
ATOM 717 O O B SER A 1 87 ? -16.666 0.845 10.621 0.50 22.00 86 SER A O 1
ATOM 722 N N . LYS A 1 88 ? -18.155 1.355 9.009 1.00 20.95 87 LYS A N 1
ATOM 723 C CA . LYS A 1 88 ? -18.645 -0.015 8.863 1.00 22.42 87 LYS A CA 1
ATOM 724 C C . LYS A 1 88 ? -17.744 -0.941 8.034 1.00 23.38 87 LYS A C 1
ATOM 725 O O . LYS A 1 88 ? -17.851 -2.153 8.160 1.00 24.18 87 LYS A O 1
ATOM 731 N N . ARG A 1 89 ? -16.858 -0.368 7.216 1.00 23.73 88 ARG A N 1
ATOM 732 C CA . ARG A 1 89 ? -15.858 -1.144 6.450 1.00 25.68 88 ARG A CA 1
ATOM 733 C C . ARG A 1 89 ? -16.441 -2.276 5.597 1.00 26.52 88 ARG A C 1
ATOM 734 O O . ARG A 1 89 ? -15.847 -3.344 5.471 1.00 27.97 88 ARG A O 1
ATOM 742 N N . GLN A 1 90 ? -17.612 -2.056 5.026 1.00 27.66 89 GLN A N 1
ATOM 743 C CA . GLN A 1 90 ? -18.164 -3.047 4.114 1.00 28.29 89 GLN A CA 1
ATOM 744 C C . GLN A 1 90 ? -17.662 -2.694 2.722 1.00 27.19 89 GLN A C 1
ATOM 745 O O . GLN A 1 90 ? -18.080 -1.702 2.132 1.00 28.40 89 GLN A O 1
ATOM 751 N N . TYR A 1 91 ? -16.706 -3.478 2.243 1.00 25.96 90 TYR A N 1
ATOM 752 C CA . TYR A 1 91 ? -16.091 -3.214 0.948 1.00 24.21 90 TYR A CA 1
ATOM 753 C C . TYR A 1 91 ? -16.515 -4.297 -0.037 1.00 23.70 90 TYR A C 1
ATOM 754 O O . TYR A 1 91 ? -16.700 -5.453 0.352 1.00 23.90 90 TYR A O 1
ATOM 763 N N . PRO A 1 92 ? -16.645 -3.936 -1.323 1.00 23.02 91 PRO A N 1
ATOM 764 C CA . PRO A 1 92 ? -16.849 -4.997 -2.311 1.00 23.39 91 PRO A CA 1
ATOM 765 C C . PRO A 1 92 ? -15.671 -5.964 -2.342 1.00 23.40 91 PRO A C 1
ATOM 766 O O . PRO A 1 92 ? -14.522 -5.542 -2.158 1.00 22.57 91 PRO A O 1
ATOM 770 N N . GLU A 1 93 ? -15.961 -7.240 -2.605 1.00 22.90 92 GLU A N 1
ATOM 771 C CA . GLU A 1 93 ? -14.940 -8.289 -2.665 1.00 23.20 92 GLU A CA 1
ATOM 772 C C . GLU A 1 93 ? -14.002 -8.031 -3.848 1.00 22.31 92 GLU A C 1
ATOM 773 O O . GLU A 1 93 ? -14.457 -7.713 -4.951 1.00 22.27 92 GLU A O 1
ATOM 779 N N . VAL A 1 94 ? -12.704 -8.176 -3.600 1.00 21.29 93 VAL A N 1
ATOM 780 C CA . VAL A 1 94 ? -11.667 -7.877 -4.588 1.00 20.45 93 VAL A CA 1
ATOM 781 C C . VAL A 1 94 ? -10.568 -8.935 -4.536 1.00 21.39 93 VAL A C 1
ATOM 782 O O . VAL A 1 94 ? -10.500 -9.739 -3.587 1.00 22.22 93 VAL A O 1
ATOM 786 N N . GLU A 1 95 ? -9.721 -8.960 -5.560 1.00 20.98 94 GLU A N 1
ATOM 787 C CA . GLU A 1 95 ? -8.576 -9.863 -5.586 1.00 21.56 94 GLU A CA 1
ATOM 788 C C . GLU A 1 95 ? -7.406 -9.188 -6.272 1.00 20.63 94 GLU A C 1
ATOM 789 O O . GLU A 1 95 ? -7.596 -8.379 -7.176 1.00 19.82 94 GLU A O 1
ATOM 795 N N A ILE A 1 96 ? -6.198 -9.544 -5.839 0.50 20.58 95 ILE A N 1
ATOM 796 N N B ILE A 1 96 ? -6.194 -9.472 -5.813 0.50 20.31 95 ILE A N 1
ATOM 797 C CA A ILE A 1 96 ? -4.964 -9.041 -6.442 0.50 20.61 95 ILE A CA 1
ATOM 798 C CA B ILE A 1 96 ? -5.030 -8.940 -6.504 0.50 20.02 95 ILE A CA 1
ATOM 799 C C A ILE A 1 96 ? -4.561 -9.889 -7.651 0.50 20.39 95 ILE A C 1
ATOM 800 C C B ILE A 1 96 ? -4.761 -9.811 -7.723 0.50 20.12 95 ILE A C 1
ATOM 801 O O A ILE A 1 96 ? -4.685 -11.119 -7.616 0.50 21.64 95 ILE A O 1
ATOM 802 O O B ILE A 1 96 ? -5.215 -10.956 -7.777 0.50 21.36 95 ILE A O 1
ATOM 811 N N . PHE A 1 97 ? -4.073 -9.242 -8.710 1.00 19.73 96 PHE A N 1
ATOM 812 C CA . PHE A 1 97 ? -3.636 -9.958 -9.920 1.00 19.53 96 PHE A CA 1
ATOM 813 C C . PHE A 1 97 ? -2.395 -9.271 -10.478 1.00 19.23 96 PHE A C 1
ATOM 814 O O . PHE A 1 97 ? -2.149 -8.099 -10.199 1.00 18.43 96 PHE A O 1
ATOM 822 N N . ARG A 1 98 ? -1.609 -9.998 -11.263 1.00 19.81 97 ARG A N 1
ATOM 823 C CA . ARG A 1 98 ? -0.359 -9.447 -11.757 1.00 20.02 97 ARG A CA 1
ATOM 824 C C . ARG A 1 98 ? -0.524 -8.868 -13.160 1.00 20.17 97 ARG A C 1
ATOM 825 O O . ARG A 1 98 ? -0.848 -9.601 -14.107 1.00 20.17 97 ARG A O 1
ATOM 833 N N . THR A 1 99 ? -0.310 -7.559 -13.286 1.00 19.41 98 THR A N 1
ATOM 834 C CA . THR A 1 99 ? -0.331 -6.880 -14.590 1.00 19.27 98 THR A CA 1
ATOM 835 C C . THR A 1 99 ? 0.971 -7.088 -15.349 1.00 1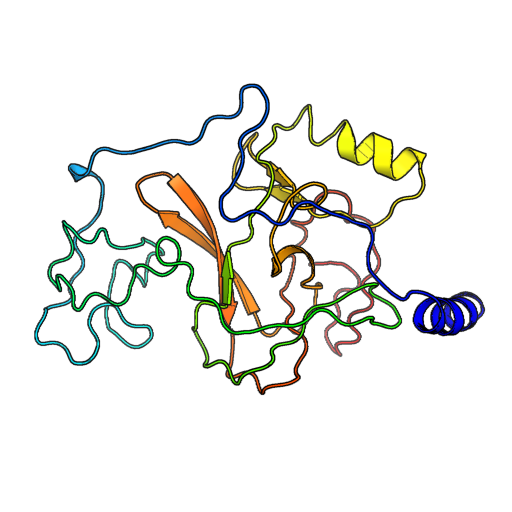9.82 98 THR A C 1
ATOM 836 O O . THR A 1 99 ? 1.932 -7.648 -14.806 1.00 19.77 98 THR A O 1
ATOM 840 N N . LEU A 1 100 ? 1.021 -6.606 -16.591 1.00 19.50 99 LEU A N 1
ATOM 841 C CA . LEU A 1 100 ? 2.274 -6.651 -17.352 1.00 20.28 99 LEU A CA 1
ATOM 842 C C . LEU A 1 100 ? 3.204 -5.466 -17.044 1.00 20.34 99 LEU A C 1
ATOM 843 O O . LEU A 1 100 ? 4.409 -5.645 -16.809 1.00 21.54 99 LEU A O 1
ATOM 848 N N . GLN A 1 101 ? 2.650 -4.254 -17.047 1.00 20.01 100 GLN A N 1
ATOM 849 C CA . GLN A 1 101 ? 3.473 -3.052 -17.043 1.00 19.69 100 GLN A CA 1
ATOM 850 C C . GLN A 1 101 ? 3.349 -2.229 -15.764 1.00 19.47 100 GLN A C 1
ATOM 851 O O . GLN A 1 101 ? 4.085 -1.258 -15.588 1.00 20.10 100 GLN A O 1
ATOM 857 N N . ARG A 1 102 ? 2.414 -2.607 -14.895 1.00 18.65 101 ARG A N 1
ATOM 858 C CA . ARG A 1 102 ? 2.051 -1.791 -13.724 1.00 18.20 101 ARG A CA 1
ATOM 859 C C . ARG A 1 102 ? 2.086 -2.639 -12.442 1.00 18.06 101 ARG A C 1
ATOM 860 O O . ARG A 1 102 ? 1.301 -2.436 -11.501 1.00 18.36 101 ARG A O 1
ATOM 868 N N . GLY A 1 103 ? 2.989 -3.613 -12.418 1.00 18.76 102 GLY A N 1
ATOM 869 C CA . GLY A 1 103 ? 3.154 -4.492 -11.250 1.00 18.40 102 GLY A CA 1
ATOM 870 C C . GLY A 1 103 ? 1.869 -5.208 -10.856 1.00 18.16 102 GLY A C 1
ATOM 871 O O . GLY A 1 103 ? 1.140 -5.699 -11.727 1.00 18.66 102 GLY A O 1
ATOM 872 N N . TRP A 1 104 ? 1.594 -5.290 -9.551 1.00 18.37 103 TRP A N 1
ATOM 873 C CA . TRP A 1 104 ? 0.350 -5.924 -9.055 1.00 18.71 103 TRP A CA 1
ATOM 874 C C . TRP A 1 104 ? -0.780 -4.923 -9.132 1.00 18.41 103 TRP A C 1
ATOM 875 O O . TRP A 1 104 ? -0.564 -3.725 -8.940 1.00 19.00 103 TRP A O 1
ATOM 886 N N . GLY A 1 105 ? -1.971 -5.413 -9.455 1.00 17.69 104 GLY A N 1
ATOM 887 C CA . GLY A 1 105 ? -3.163 -4.565 -9.504 1.00 17.00 104 GLY A CA 1
ATOM 888 C C . GLY A 1 105 ? -4.289 -5.194 -8.712 1.00 17.11 104 GLY A C 1
ATOM 889 O O . GLY A 1 105 ? -4.124 -6.262 -8.115 1.00 17.41 104 GLY A O 1
ATOM 890 N N . LEU A 1 106 ? -5.446 -4.538 -8.712 1.00 15.97 105 LEU A N 1
ATOM 891 C CA . LEU A 1 106 ? -6.595 -5.038 -7.970 1.00 16.50 105 LEU A CA 1
ATOM 892 C C . LEU A 1 106 ? -7.777 -5.113 -8.903 1.00 16.46 105 LEU A C 1
ATOM 893 O O . LEU A 1 106 ? -8.013 -4.176 -9.677 1.00 16.55 105 LEU A O 1
ATOM 898 N N . ARG A 1 107 ? -8.495 -6.235 -8.878 1.00 17.17 106 ARG A N 1
ATOM 899 C CA . ARG A 1 107 ? -9.730 -6.315 -9.652 1.00 17.44 106 ARG A CA 1
ATOM 900 C C . ARG A 1 107 ? -10.899 -6.724 -8.758 1.00 18.06 106 ARG A C 1
ATOM 901 O O . ARG A 1 107 ? -10.718 -7.411 -7.750 1.00 17.85 106 ARG A O 1
ATOM 909 N N . THR A 1 108 ? -12.098 -6.293 -9.133 1.00 17.99 107 THR A N 1
ATOM 910 C CA . THR A 1 108 ? -13.275 -6.624 -8.337 1.00 18.66 107 THR A CA 1
ATOM 911 C C . THR A 1 108 ? -13.770 -8.032 -8.670 1.00 19.57 107 THR A C 1
ATOM 912 O O . THR A 1 108 ? -13.655 -8.492 -9.815 1.00 19.63 107 THR A O 1
ATOM 916 N N . LYS A 1 109 ? -14.272 -8.731 -7.653 1.00 20.09 108 LYS A N 1
ATOM 917 C CA . LYS A 1 109 ? -14.911 -10.032 -7.837 1.00 21.79 108 LYS A CA 1
ATOM 918 C C . LYS A 1 109 ? -16.437 -9.899 -7.958 1.00 22.49 108 LYS A C 1
ATOM 919 O O . LYS A 1 109 ? -17.142 -10.905 -8.153 1.00 23.35 108 LYS A O 1
ATOM 925 N N A THR A 1 110 ? -16.936 -8.670 -7.838 0.50 21.91 109 THR A N 1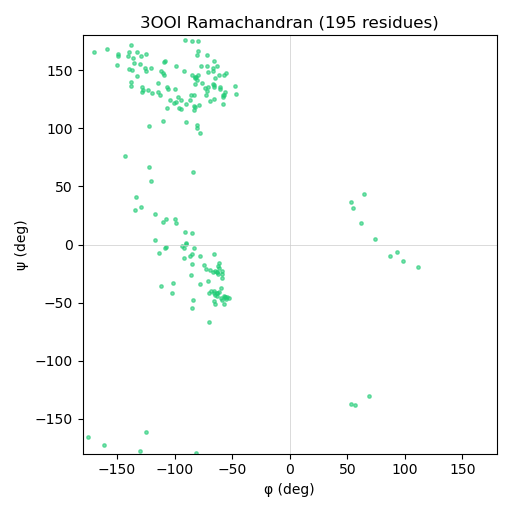
ATOM 926 N N B THR A 1 110 ? -16.932 -8.669 -7.850 0.50 22.43 109 THR A N 1
ATOM 927 C CA A THR A 1 110 ? -18.374 -8.398 -7.857 0.50 22.05 109 THR A CA 1
ATOM 928 C CA B THR A 1 110 ? -18.366 -8.401 -7.881 0.50 23.19 109 THR A CA 1
ATOM 929 C C A THR A 1 110 ? -18.696 -7.154 -8.679 0.50 21.85 109 THR A C 1
ATOM 930 C C B THR A 1 110 ? -18.697 -7.147 -8.679 0.50 22.44 109 THR A C 1
ATOM 931 O O A THR A 1 110 ? -17.849 -6.275 -8.857 0.50 21.15 109 THR A O 1
ATOM 932 O O B THR A 1 110 ? -17.858 -6.256 -8.840 0.50 21.70 109 THR A O 1
ATOM 939 N N . ASP A 1 111 ? -19.925 -7.086 -9.186 1.00 22.52 110 ASP A N 1
ATOM 940 C CA . ASP A 1 111 ? -20.436 -5.864 -9.801 1.00 23.03 110 ASP A CA 1
ATOM 941 C C . ASP A 1 111 ? -20.484 -4.766 -8.731 1.00 22.82 110 ASP A C 1
ATOM 942 O O . ASP A 1 111 ? -20.817 -5.036 -7.563 1.00 23.42 110 ASP A O 1
ATOM 947 N N . ILE A 1 112 ? -20.156 -3.543 -9.138 1.00 22.34 111 ILE A N 1
ATOM 948 C CA . ILE A 1 112 ? -20.156 -2.373 -8.265 1.00 21.68 111 ILE A CA 1
ATOM 949 C C . ILE A 1 112 ? -20.977 -1.298 -8.972 1.00 22.95 111 ILE A C 1
ATOM 950 O O . ILE A 1 112 ? -20.840 -1.113 -10.176 1.00 22.99 111 ILE A O 1
ATOM 955 N N . LYS A 1 113 ? -21.854 -0.613 -8.235 1.00 24.10 112 LYS A N 1
ATOM 956 C CA . LYS A 1 113 ? -22.695 0.426 -8.826 1.00 25.54 112 LYS A CA 1
ATOM 957 C C . LYS A 1 113 ? -22.048 1.813 -8.735 1.00 24.91 112 LYS A C 1
ATOM 958 O O . LYS A 1 113 ? -21.286 2.088 -7.806 1.00 23.94 112 LYS A O 1
ATOM 964 N N . LYS A 1 114 ? -22.339 2.669 -9.714 1.00 25.55 113 LYS A N 1
ATOM 965 C CA . LYS A 1 114 ? -21.891 4.065 -9.694 1.00 25.85 113 LYS A CA 1
ATOM 966 C C . LYS A 1 114 ? -22.146 4.711 -8.328 1.00 25.63 113 LYS A C 1
ATOM 967 O O . LYS A 1 114 ? -23.256 4.620 -7.787 1.00 26.27 113 LYS A O 1
ATOM 973 N N . GLY A 1 115 ? -21.111 5.336 -7.765 1.00 24.83 114 GLY A N 1
ATOM 974 C CA . GLY A 1 115 ? -21.223 6.015 -6.468 1.00 24.90 114 GLY A CA 1
ATOM 975 C C . GLY A 1 115 ? -20.984 5.164 -5.229 1.00 24.51 114 GLY A C 1
ATOM 976 O O . GLY A 1 115 ? -20.869 5.697 -4.112 1.00 24.80 114 GLY A O 1
ATOM 977 N N . GLU A 1 116 ? -20.901 3.847 -5.409 1.00 23.94 115 GLU A N 1
ATOM 978 C CA . GLU A 1 116 ? -20.668 2.924 -4.304 1.00 24.02 115 GLU A CA 1
ATOM 979 C C . GLU A 1 116 ? -19.282 3.138 -3.683 1.00 23.35 115 GLU A C 1
ATOM 980 O O . GLU A 1 116 ? -18.322 3.453 -4.381 1.00 22.36 115 GLU A O 1
ATOM 986 N N . PHE A 1 117 ? -19.218 2.983 -2.362 1.00 22.56 116 PHE A N 1
ATOM 987 C CA . PHE A 1 117 ? -17.966 2.981 -1.597 1.00 21.74 116 PHE A CA 1
ATOM 988 C C . PHE A 1 117 ? -17.190 1.720 -1.922 1.00 21.20 116 PHE A C 1
ATOM 989 O O . PHE A 1 117 ? -17.693 0.605 -1.758 1.00 22.43 116 PHE A O 1
ATOM 997 N N . VAL A 1 118 ? -15.955 1.893 -2.381 1.00 19.98 117 VAL A N 1
ATOM 998 C CA . VAL A 1 118 ? -15.138 0.764 -2.802 1.00 19.73 117 VAL A CA 1
ATOM 999 C C . VAL A 1 118 ? -14.110 0.406 -1.727 1.00 19.03 117 VAL A C 1
ATOM 1000 O O . VAL A 1 118 ? -13.903 -0.755 -1.425 1.00 19.60 117 VAL A O 1
ATOM 1004 N N . ASN A 1 119 ? -13.485 1.404 -1.116 1.00 18.30 118 ASN A N 1
ATOM 1005 C CA . ASN A 1 119 ? -12.460 1.114 -0.120 1.00 18.50 118 ASN A CA 1
ATOM 1006 C C . ASN A 1 119 ? -12.067 2.374 0.617 1.00 17.32 118 ASN A C 1
ATOM 1007 O O . ASN A 1 119 ? -12.413 3.486 0.195 1.00 17.69 118 ASN A O 1
ATOM 1012 N N . GLU A 1 120 ? -11.371 2.187 1.728 1.00 17.22 119 GLU A N 1
ATOM 1013 C CA . GLU A 1 120 ? -10.659 3.293 2.372 1.00 16.76 119 GLU A CA 1
ATOM 1014 C C . GLU A 1 120 ? -9.170 3.114 2.133 1.00 16.25 119 GLU A C 1
ATOM 1015 O O . GLU A 1 120 ? -8.652 2.011 2.271 1.00 16.24 119 GLU A O 1
ATOM 1021 N N . TYR A 1 121 ? -8.479 4.191 1.776 1.00 15.83 120 TYR A N 1
ATOM 1022 C CA . TYR A 1 121 ? -7.033 4.115 1.628 1.00 16.85 120 TYR A CA 1
ATOM 1023 C C . TYR A 1 121 ? -6.395 4.213 3.012 1.00 17.27 120 TYR A C 1
ATOM 1024 O O . TYR A 1 121 ? -6.324 5.294 3.607 1.00 17.87 120 TYR A O 1
ATOM 1033 N N . VAL A 1 122 ? -5.971 3.062 3.517 1.00 17.62 121 VAL A N 1
ATOM 1034 C CA . VAL A 1 122 ? -5.453 2.897 4.874 1.00 18.42 121 VAL A CA 1
ATOM 1035 C C . VAL A 1 122 ? -3.950 2.637 4.860 1.00 18.74 121 VAL A C 1
ATOM 1036 O O . VAL A 1 122 ? -3.446 1.978 3.962 1.00 18.77 121 VAL A O 1
ATOM 1040 N N . GLY A 1 123 ? -3.234 3.136 5.870 1.00 19.05 122 GLY A N 1
ATOM 1041 C CA . GLY A 1 123 ? -1.816 2.822 5.994 1.00 20.00 122 GLY A CA 1
ATOM 1042 C C . GLY A 1 123 ? -1.255 3.398 7.274 1.00 20.74 122 GLY A C 1
ATOM 1043 O O . GLY A 1 123 ? -2.008 3.775 8.164 1.00 20.73 122 GLY A O 1
ATOM 1044 N N . GLU A 1 124 ? 0.067 3.447 7.362 1.00 21.16 123 GLU A N 1
ATOM 1045 C CA . GLU A 1 124 ? 0.738 4.191 8.431 1.00 22.35 123 GLU A CA 1
ATOM 1046 C C . GLU A 1 124 ? 0.563 5.681 8.167 1.00 22.04 123 GLU A C 1
ATOM 1047 O O . GLU A 1 124 ? 0.621 6.107 7.028 1.00 22.95 123 GLU A O 1
ATOM 1053 N N A LEU A 1 125 ? 0.345 6.474 9.211 0.50 21.74 124 LEU A N 1
ATOM 1054 N N B LEU A 1 125 ? 0.284 6.453 9.212 0.50 22.27 124 LEU A N 1
ATOM 1055 C CA A LEU A 1 125 ? 0.173 7.914 9.027 0.50 20.41 124 LEU A CA 1
ATOM 1056 C CA B LEU A 1 125 ? 0.202 7.900 9.081 0.50 21.45 124 LEU A CA 1
ATOM 1057 C C A LEU A 1 125 ? 1.418 8.633 9.549 0.50 21.21 124 LEU A C 1
ATOM 1058 C C B LEU A 1 125 ? 1.544 8.445 9.523 0.50 21.73 124 LEU A C 1
ATOM 1059 O O A LEU A 1 125 ? 1.641 8.716 10.758 0.50 21.54 124 LEU A O 1
ATOM 1060 O O B LEU A 1 125 ? 1.971 8.215 10.657 0.50 21.50 124 LEU A O 1
ATOM 1069 N N . ILE A 1 126 ? 2.226 9.128 8.613 1.00 20.72 125 ILE A N 1
ATOM 1070 C CA . ILE A 1 126 ? 3.590 9.586 8.888 1.00 21.80 125 ILE A CA 1
ATOM 1071 C C . ILE A 1 126 ? 3.770 11.062 8.593 1.00 21.92 125 ILE A C 1
ATOM 1072 O O . ILE A 1 126 ? 2.983 11.646 7.853 1.00 21.18 125 ILE A O 1
ATOM 1077 N N . ASP A 1 127 ? 4.808 11.665 9.168 1.00 22.74 126 ASP A N 1
ATOM 1078 C CA . ASP A 1 127 ? 5.073 13.076 8.879 1.00 23.45 126 ASP A CA 1
ATOM 1079 C C . ASP A 1 127 ? 6.021 13.272 7.696 1.00 23.22 126 ASP A C 1
ATOM 1080 O O . ASP A 1 127 ? 6.511 12.302 7.120 1.00 22.56 126 ASP A O 1
ATOM 1085 N N . GLU A 1 128 ? 6.251 14.528 7.318 1.00 23.69 127 GLU A N 1
ATOM 1086 C CA . GLU A 1 128 ? 7.137 14.839 6.194 1.00 24.12 127 GLU A CA 1
ATOM 1087 C C . GLU A 1 128 ? 8.543 14.282 6.368 1.00 24.60 127 GLU A C 1
ATOM 1088 O O . GLU A 1 128 ? 9.109 13.737 5.422 1.00 24.04 127 GLU A O 1
ATOM 1094 N N . GLU A 1 129 ? 9.107 14.430 7.567 1.00 25.67 128 GLU A N 1
ATOM 1095 C CA . GLU A 1 129 ? 10.462 13.942 7.838 1.00 27.03 128 GLU A CA 1
ATOM 1096 C C . GLU A 1 129 ? 10.568 12.444 7.532 1.00 26.17 128 GLU A C 1
ATOM 1097 O O . GLU A 1 129 ? 11.501 12.006 6.871 1.00 25.97 128 GLU A O 1
ATOM 1103 N N . GLU A 1 130 ? 9.579 11.680 7.984 1.00 25.38 129 GLU A N 1
ATOM 1104 C CA . GLU A 1 130 ? 9.538 10.236 7.782 1.00 25.39 129 GLU A CA 1
ATOM 1105 C C . GLU A 1 130 ? 9.275 9.864 6.308 1.00 24.62 129 GLU A C 1
ATOM 1106 O O . GLU A 1 130 ? 9.904 8.95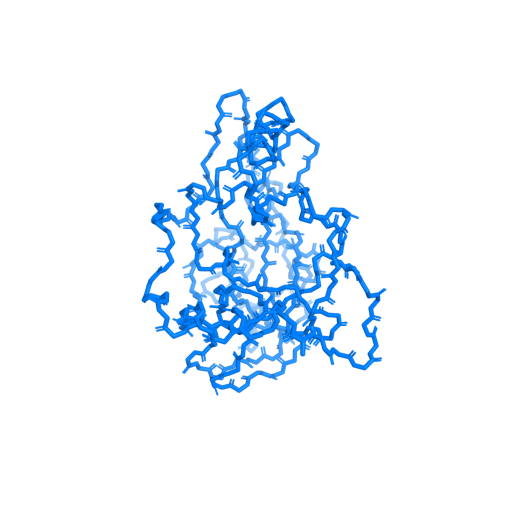2 5.757 1.00 24.84 129 GLU A O 1
ATOM 1112 N N . CYS A 1 131 ? 8.361 10.591 5.665 1.00 23.67 130 CYS A N 1
ATOM 1113 C CA . CYS A 1 131 ? 8.113 10.428 4.233 1.00 23.35 130 CYS A CA 1
ATOM 1114 C C . CYS A 1 131 ? 9.394 10.604 3.394 1.00 23.49 130 CYS A C 1
ATOM 1115 O O . CYS A 1 131 ? 9.711 9.757 2.544 1.00 22.71 130 CYS A O 1
ATOM 1118 N N A ARG A 1 132 ? 10.130 11.690 3.636 0.50 24.05 131 ARG A N 1
ATOM 1119 N N B ARG A 1 132 ? 10.137 11.683 3.648 0.50 24.18 131 ARG A N 1
ATOM 1120 C CA A ARG A 1 132 ? 11.351 11.942 2.879 0.50 24.92 131 ARG A CA 1
ATOM 1121 C CA B ARG A 1 132 ? 11.354 11.962 2.888 0.50 25.18 131 ARG A CA 1
ATOM 1122 C C A ARG A 1 132 ? 12.349 10.799 3.072 0.50 25.35 131 ARG A C 1
ATOM 1123 C C B ARG A 1 132 ? 12.415 10.871 3.095 0.50 25.58 131 ARG A C 1
ATOM 1124 O O A ARG A 1 132 ? 12.922 10.300 2.098 0.50 25.60 131 ARG A O 1
ATOM 1125 O O B ARG A 1 132 ? 13.105 10.484 2.152 0.50 26.11 131 ARG A O 1
ATOM 1140 N N . ALA A 1 133 ? 12.509 10.363 4.323 1.00 25.96 132 ALA A N 1
ATOM 1141 C CA . ALA A 1 133 ? 13.418 9.249 4.664 1.00 26.01 132 ALA A CA 1
ATOM 1142 C C . ALA A 1 133 ? 13.058 7.971 3.908 1.00 25.53 132 ALA A C 1
ATOM 1143 O O . ALA A 1 133 ? 13.936 7.306 3.361 1.00 25.61 132 ALA A O 1
ATOM 1145 N N . ARG A 1 134 ? 11.764 7.647 3.860 1.00 24.23 133 ARG A N 1
ATOM 1146 C CA . ARG A 1 134 ? 11.298 6.461 3.149 1.00 23.97 133 ARG A CA 1
ATOM 1147 C C . ARG A 1 134 ? 11.465 6.580 1.633 1.00 24.09 133 ARG A C 1
ATOM 1148 O O . ARG A 1 134 ? 11.843 5.611 0.966 1.00 23.69 133 ARG A O 1
ATOM 1156 N N . ILE A 1 135 ? 11.185 7.763 1.089 1.00 23.36 134 ILE A N 1
ATOM 1157 C CA . ILE A 1 135 ? 11.370 8.004 -0.336 1.00 24.02 134 ILE A CA 1
ATOM 1158 C C . ILE A 1 135 ? 12.849 7.905 -0.717 1.00 25.34 134 ILE A C 1
ATOM 1159 O O . ILE A 1 135 ? 13.192 7.289 -1.725 1.00 25.81 134 ILE A O 1
ATOM 1164 N N . ARG A 1 136 ? 13.716 8.484 0.107 1.00 27.44 135 ARG A N 1
ATOM 1165 C CA . ARG A 1 136 ? 15.161 8.416 -0.146 1.00 29.70 135 ARG A CA 1
ATOM 1166 C C . ARG A 1 136 ? 15.711 6.986 -0.109 1.00 30.39 135 ARG A C 1
ATOM 1167 O O . ARG A 1 136 ? 16.508 6.609 -0.970 1.00 30.77 135 ARG A O 1
ATOM 1175 N N . TYR A 1 137 ? 15.250 6.193 0.858 1.00 30.98 136 TYR A N 1
ATOM 1176 C CA . TYR A 1 137 ? 15.585 4.766 0.946 1.00 32.35 136 TYR A CA 1
ATOM 1177 C C . TYR A 1 137 ? 15.193 4.010 -0.324 1.00 31.96 136 TYR A C 1
ATOM 1178 O O . TYR A 1 137 ? 16.005 3.285 -0.915 1.00 32.16 136 TYR A O 1
ATOM 1187 N N . ALA A 1 138 ? 13.940 4.182 -0.740 1.00 31.35 137 ALA A N 1
ATOM 1188 C CA . ALA A 1 138 ? 13.442 3.556 -1.960 1.00 31.74 137 ALA A CA 1
ATOM 1189 C C . ALA A 1 138 ? 14.305 3.924 -3.161 1.00 32.76 137 ALA A C 1
ATOM 1190 O O . ALA A 1 138 ? 14.698 3.047 -3.940 1.00 33.35 137 ALA A O 1
ATOM 1192 N N . GLN A 1 139 ? 14.621 5.213 -3.292 1.00 33.75 138 GLN A N 1
ATOM 1193 C CA . GLN A 1 139 ? 15.378 5.713 -4.441 1.00 35.53 138 GLN A CA 1
ATOM 1194 C C . GLN A 1 139 ? 16.771 5.098 -4.474 1.00 37.07 138 GLN A C 1
ATOM 1195 O O . GLN A 1 139 ? 17.231 4.639 -5.525 1.00 37.35 138 GLN A O 1
ATOM 1201 N N . GLU A 1 140 ? 17.411 5.062 -3.308 1.00 38.37 139 GLU A N 1
ATOM 1202 C CA . GLU A 1 140 ? 18.742 4.461 -3.157 1.00 40.37 139 GLU A CA 1
ATOM 1203 C C . GLU A 1 140 ? 18.763 2.965 -3.457 1.00 40.40 139 GLU A C 1
ATOM 1204 O O . GLU A 1 140 ? 19.811 2.415 -3.793 1.00 41.08 139 GLU A O 1
ATOM 1210 N N . HIS A 1 141 ? 17.613 2.309 -3.333 1.00 39.88 140 HIS A N 1
ATOM 1211 C CA . HIS A 1 141 ? 17.518 0.875 -3.603 1.00 40.51 140 HIS A CA 1
ATOM 1212 C C . HIS A 1 141 ? 16.728 0.542 -4.866 1.00 39.87 140 HIS A C 1
ATOM 1213 O O . HIS A 1 141 ? 16.269 -0.592 -5.042 1.00 40.01 140 HIS A O 1
ATOM 1220 N N . ASP A 1 142 ? 16.592 1.538 -5.744 1.00 39.72 141 ASP A N 1
ATOM 1221 C CA . ASP A 1 142 ? 15.930 1.390 -7.045 1.00 39.46 141 ASP A CA 1
ATOM 1222 C C . ASP A 1 142 ? 14.500 0.829 -6.946 1.00 38.07 141 ASP A C 1
ATOM 1223 O O . ASP A 1 142 ? 14.029 0.127 -7.849 1.00 38.04 141 ASP A O 1
ATOM 1228 N N . ILE A 1 143 ? 13.828 1.142 -5.838 1.00 36.62 142 ILE A N 1
ATOM 1229 C CA . ILE A 1 143 ? 12.415 0.802 -5.647 1.00 34.80 142 ILE A CA 1
ATOM 1230 C C . ILE A 1 143 ? 11.574 1.912 -6.270 1.00 33.33 142 ILE A C 1
ATOM 1231 O O . ILE A 1 143 ? 11.791 3.098 -6.003 1.00 32.90 142 ILE A O 1
ATOM 1236 N N . THR A 1 144 ? 10.631 1.513 -7.122 1.00 31.50 143 THR A N 1
ATOM 1237 C CA . THR A 1 144 ? 9.869 2.452 -7.930 1.00 30.18 143 THR A CA 1
ATOM 1238 C C . THR A 1 144 ? 8.380 2.410 -7.577 1.00 27.95 143 THR A C 1
ATOM 1239 O O . THR A 1 144 ? 7.574 3.080 -8.225 1.00 27.74 143 THR A O 1
ATOM 1243 N N . ASN A 1 145 ? 8.030 1.612 -6.573 1.00 26.36 144 ASN A N 1
ATOM 1244 C CA . ASN A 1 145 ? 6.656 1.523 -6.070 1.00 24.68 144 ASN A CA 1
ATOM 1245 C C . ASN A 1 145 ? 6.510 2.380 -4.838 1.00 23.28 144 ASN A C 1
ATOM 1246 O O . ASN A 1 145 ? 7.214 2.169 -3.846 1.00 23.67 144 ASN A O 1
ATOM 1251 N N . PHE A 1 146 ? 5.579 3.323 -4.891 1.00 20.97 145 PHE A N 1
ATOM 1252 C CA . PHE A 1 146 ? 5.305 4.202 -3.763 1.00 20.65 145 PHE A CA 1
ATOM 1253 C C . PHE A 1 146 ? 3.835 4.089 -3.444 1.00 19.98 145 PHE A C 1
ATOM 1254 O O . PHE A 1 146 ? 3.023 3.863 -4.341 1.00 19.76 145 PHE A O 1
ATOM 1262 N N . TYR A 1 147 ? 3.496 4.261 -2.170 1.00 19.89 146 TYR A N 1
ATOM 1263 C CA . TYR A 1 147 ? 2.124 4.051 -1.690 1.00 20.29 146 TYR A CA 1
ATOM 1264 C C . TYR A 1 147 ? 1.708 5.202 -0.785 1.00 20.97 146 TYR A C 1
ATOM 1265 O O . TYR A 1 147 ? 0.887 5.014 0.124 1.00 21.49 146 TYR A O 1
ATOM 1274 N N . MET A 1 148 ? 2.261 6.385 -1.038 1.00 21.06 147 MET A N 1
ATOM 1275 C CA . MET A 1 148 ? 2.077 7.523 -0.145 1.00 21.73 147 MET A CA 1
ATOM 1276 C C . MET A 1 148 ? 1.095 8.526 -0.703 1.00 21.48 147 MET A C 1
ATOM 1277 O O . MET A 1 148 ? 1.268 9.018 -1.819 1.00 22.53 147 MET A O 1
ATOM 1282 N N . LEU A 1 149 ? 0.070 8.828 0.082 1.00 19.86 148 LEU A N 1
ATOM 1283 C CA . LEU A 1 149 ? -0.934 9.800 -0.295 1.00 20.33 148 LEU A CA 1
ATOM 1284 C C . LEU A 1 149 ? -1.070 10.789 0.857 1.00 19.36 148 LEU A C 1
ATOM 1285 O O . LEU A 1 149 ? -1.208 10.359 1.994 1.00 19.68 148 LEU A O 1
ATOM 1290 N N . THR A 1 150 ? -1.033 12.095 0.581 1.00 18.07 149 THR A N 1
ATOM 1291 C CA . THR A 1 150 ? -1.161 13.106 1.641 1.00 18.00 149 THR A CA 1
ATOM 1292 C C . THR A 1 150 ? -2.587 13.179 2.164 1.00 18.27 149 THR A C 1
ATOM 1293 O O . THR A 1 150 ? -3.527 13.292 1.382 1.00 18.16 149 THR A O 1
ATOM 1297 N N . LEU A 1 151 ? -2.738 13.103 3.482 1.00 18.68 150 LEU A N 1
ATOM 1298 C CA . LEU A 1 151 ? -4.033 13.314 4.116 1.00 18.56 150 LEU A CA 1
ATOM 1299 C C . LEU A 1 151 ? -4.232 14.815 4.322 1.00 19.62 150 LEU A C 1
ATOM 1300 O O . LEU A 1 151 ? -5.245 15.382 3.900 1.00 20.86 150 LEU A O 1
ATOM 1305 N N . ASP A 1 152 ? -3.274 15.450 4.996 1.00 20.02 151 ASP A N 1
ATOM 1306 C CA . ASP A 1 152 ? -3.166 16.911 5.040 1.00 20.80 151 ASP A CA 1
ATOM 1307 C C . ASP A 1 152 ? -1.751 17.268 5.482 1.00 21.07 151 ASP A C 1
ATOM 1308 O O . ASP A 1 152 ? -0.898 16.385 5.572 1.00 20.16 151 ASP A O 1
ATOM 1313 N N . LYS A 1 153 ? -1.503 18.549 5.736 1.00 21.37 152 LYS A N 1
ATOM 1314 C CA . LYS A 1 153 ? -0.131 18.999 5.995 1.00 22.01 152 LYS A CA 1
ATOM 1315 C C . LYS A 1 153 ? 0.523 18.176 7.110 1.00 21.81 152 LYS A C 1
ATOM 1316 O O . LYS A 1 153 ? -0.022 18.077 8.220 1.00 22.72 152 LYS A O 1
ATOM 1322 N N A ASP A 1 154 ? 1.659 17.564 6.786 0.50 21.36 153 ASP A N 1
ATOM 1323 N N B ASP A 1 154 ? 1.681 17.596 6.792 0.50 21.55 153 ASP A N 1
ATOM 1324 C CA A ASP A 1 154 ? 2.462 16.788 7.739 0.50 21.36 153 ASP A CA 1
ATOM 1325 C CA B ASP A 1 154 ? 2.483 16.769 7.715 0.50 21.71 153 ASP A CA 1
ATOM 1326 C C A ASP A 1 154 ? 1.818 15.475 8.192 0.50 20.48 153 ASP A C 1
ATOM 1327 C C B ASP A 1 154 ? 1.806 15.486 8.203 0.50 20.67 153 ASP A C 1
ATOM 1328 O O A ASP A 1 154 ? 2.258 14.882 9.177 0.50 20.80 153 ASP A O 1
ATOM 1329 O O B ASP A 1 154 ? 2.212 14.923 9.220 0.50 21.01 153 ASP A O 1
ATOM 1338 N N . ARG A 1 155 ? 0.790 15.018 7.473 1.00 19.41 154 ARG A N 1
ATOM 1339 C CA . ARG A 1 155 ? 0.173 13.715 7.755 1.00 18.68 154 ARG A CA 1
ATOM 1340 C C . ARG A 1 155 ? -0.049 12.975 6.450 1.00 17.98 154 ARG A C 1
ATOM 1341 O O . ARG A 1 155 ? -0.958 13.306 5.689 1.00 18.23 154 ARG A O 1
ATOM 1349 N N . ILE A 1 156 ? 0.783 11.970 6.218 1.00 17.75 155 ILE A N 1
ATOM 1350 C CA . ILE A 1 156 ? 0.837 11.269 4.936 1.00 17.34 155 ILE A CA 1
ATOM 1351 C C . ILE A 1 156 ? 0.509 9.807 5.162 1.00 17.57 155 ILE A C 1
ATOM 1352 O O . ILE A 1 156 ? 1.077 9.178 6.061 1.00 19.10 155 ILE A O 1
ATOM 1357 N N . ILE A 1 157 ? -0.413 9.262 4.370 1.00 17.40 156 ILE A N 1
ATOM 1358 C CA . ILE A 1 157 ? -0.731 7.833 4.475 1.00 17.68 156 ILE A CA 1
ATOM 1359 C C . ILE A 1 157 ? 0.279 7.042 3.664 1.00 17.86 156 ILE A C 1
ATOM 1360 O O . ILE A 1 157 ? 0.383 7.244 2.457 1.00 18.69 156 ILE A O 1
ATOM 1365 N N . ASP A 1 158 ? 1.030 6.161 4.329 1.00 17.68 157 ASP A N 1
ATOM 1366 C CA . ASP A 1 158 ? 1.928 5.246 3.626 1.00 18.24 157 ASP A CA 1
ATOM 1367 C C . ASP A 1 158 ? 1.373 3.838 3.740 1.00 18.92 157 ASP A C 1
ATOM 1368 O O . ASP A 1 158 ? 1.463 3.206 4.806 1.00 19.97 157 ASP A O 1
ATOM 1373 N N . ALA A 1 159 ? 0.817 3.343 2.632 1.00 18.61 158 ALA A N 1
ATOM 1374 C CA . ALA A 1 159 ? 0.196 2.023 2.620 1.00 18.80 158 ALA A CA 1
ATOM 1375 C C . ALA A 1 159 ? 1.182 0.939 2.229 1.00 19.32 158 ALA A C 1
ATOM 1376 O O . ALA A 1 159 ? 0.789 -0.207 2.035 1.00 20.17 158 ALA A O 1
ATOM 1378 N N . GLY A 1 160 ? 2.470 1.294 2.175 1.00 19.75 159 GLY A N 1
ATOM 1379 C CA . GLY A 1 160 ? 3.526 0.384 1.761 1.00 21.01 159 GLY A CA 1
ATOM 1380 C C . GLY A 1 160 ? 3.802 -0.720 2.778 1.00 21.62 159 GLY A C 1
ATOM 1381 O O . GLY A 1 160 ? 3.551 -1.902 2.499 1.00 22.02 159 GLY A O 1
ATOM 1382 N N . PRO A 1 161 ? 4.316 -0.349 3.963 1.00 22.36 160 PRO A N 1
ATOM 1383 C CA . PRO A 1 161 ? 4.613 -1.370 4.984 1.00 22.74 160 PRO A CA 1
ATOM 1384 C C . PRO A 1 161 ? 3.365 -2.009 5.597 1.00 22.65 160 PRO A C 1
ATOM 1385 O O . PRO A 1 161 ? 3.387 -3.205 5.926 1.00 22.63 160 PRO A O 1
ATOM 1389 N N A LYS A 1 162 ? 2.305 -1.214 5.759 0.50 21.81 161 LYS A N 1
ATOM 1390 N N B LYS A 1 162 ? 2.308 -1.212 5.766 0.50 21.79 161 LYS A N 1
ATOM 1391 C CA A LYS A 1 162 ? 1.026 -1.673 6.302 0.50 21.86 161 LYS A CA 1
ATOM 1392 C CA B LYS A 1 162 ? 1.024 -1.675 6.296 0.50 21.82 161 LYS A CA 1
ATOM 1393 C C A LYS A 1 162 ? -0.099 -1.011 5.518 0.50 20.84 161 LYS A C 1
ATOM 1394 C C B LYS A 1 162 ? -0.091 -1.014 5.502 0.50 20.81 161 LYS A C 1
ATOM 1395 O O A LYS A 1 162 ? -0.048 0.189 5.279 0.50 20.41 161 LYS A O 1
ATOM 1396 O O B LYS A 1 162 ? -0.029 0.180 5.242 0.50 20.40 161 LYS A O 1
ATOM 1407 N N . GLY A 1 163 ? -1.115 -1.780 5.131 1.00 20.33 162 GLY A N 1
ATOM 1408 C CA . GLY A 1 163 ? -2.245 -1.217 4.384 1.00 19.81 162 GLY A CA 1
ATOM 1409 C C . GLY A 1 163 ? -3.362 -2.213 4.212 1.00 19.65 162 GLY A C 1
ATOM 1410 O O . GLY A 1 163 ? -3.404 -3.230 4.899 1.00 20.18 162 GLY A O 1
ATOM 1411 N N . ASN A 1 164 ? -4.280 -1.899 3.313 1.00 19.04 163 ASN A N 1
ATOM 1412 C CA . ASN A 1 164 ? -5.325 -2.848 2.951 1.00 19.82 163 ASN A CA 1
ATOM 1413 C C . ASN A 1 164 ? -5.303 -3.045 1.442 1.00 19.18 163 ASN A C 1
ATOM 1414 O O . ASN A 1 164 ? -4.286 -2.739 0.810 1.00 19.04 163 ASN A O 1
ATOM 1419 N N . TYR A 1 165 ? -6.383 -3.559 0.855 1.00 19.09 164 TYR A N 1
ATOM 1420 C CA . TYR A 1 165 ? -6.372 -3.826 -0.592 1.00 19.03 164 TYR A CA 1
ATOM 1421 C C . TYR A 1 165 ? -6.242 -2.583 -1.465 1.00 18.07 164 TYR A C 1
ATOM 1422 O O . TYR A 1 165 ? -5.799 -2.697 -2.605 1.00 18.29 164 TYR A O 1
ATOM 1431 N N . ALA A 1 166 ? -6.611 -1.411 -0.944 1.00 17.05 165 ALA A N 1
ATOM 1432 C CA . ALA A 1 166 ? -6.541 -0.166 -1.729 1.00 16.32 165 ALA A CA 1
ATOM 1433 C C . ALA A 1 166 ? -5.118 0.135 -2.230 1.00 15.98 165 ALA A C 1
ATOM 1434 O O . ALA A 1 166 ? -4.930 0.796 -3.269 1.00 15.19 165 ALA A O 1
ATOM 1436 N N . ARG A 1 167 ? -4.122 -0.380 -1.517 1.00 15.92 166 ARG A N 1
ATOM 1437 C CA . ARG A 1 167 ? -2.716 -0.182 -1.878 1.00 15.87 166 ARG A CA 1
ATOM 1438 C C . ARG A 1 167 ? -2.369 -0.779 -3.239 1.00 16.42 166 ARG A C 1
ATOM 1439 O O . ARG A 1 167 ? -1.353 -0.422 -3.828 1.00 17.47 166 ARG A O 1
ATOM 1447 N N . PHE A 1 168 ? -3.203 -1.693 -3.733 1.00 16.21 167 PHE A N 1
ATOM 1448 C CA . PHE A 1 168 ? -2.941 -2.332 -5.011 1.00 16.53 167 PHE A CA 1
ATOM 1449 C C . PHE A 1 168 ? -3.626 -1.657 -6.204 1.00 16.33 167 PHE A C 1
ATOM 1450 O O . PHE A 1 168 ? -3.462 -2.107 -7.356 1.00 17.22 167 PHE A O 1
ATOM 1458 N N . MET A 1 169 ? -4.382 -0.597 -5.948 1.00 15.66 168 MET A N 1
ATOM 1459 C CA . MET A 1 169 ? -5.103 0.084 -7.027 1.00 15.80 168 MET A CA 1
ATOM 1460 C C . MET A 1 169 ? -4.180 0.990 -7.837 1.00 15.55 168 MET A C 1
ATOM 1461 O O . MET A 1 169 ? -3.560 1.912 -7.299 1.00 16.06 168 MET A O 1
ATOM 1466 N N . ASN A 1 170 ? -4.086 0.689 -9.128 1.00 15.55 169 ASN A N 1
ATOM 1467 C CA . ASN A 1 170 ? -3.210 1.407 -10.046 1.00 15.07 169 ASN A CA 1
ATOM 1468 C C . ASN A 1 170 ? -3.813 2.720 -10.529 1.00 15.71 169 ASN A C 1
ATOM 1469 O O . ASN A 1 170 ? -5.024 2.940 -10.425 1.00 14.82 169 ASN A O 1
ATOM 1474 N N . HIS A 1 171 ? -2.957 3.583 -11.076 1.00 15.45 170 HIS A N 1
ATOM 1475 C CA . HIS A 1 171 ? -3.407 4.857 -11.660 1.00 15.37 170 HIS A CA 1
ATOM 1476 C C . HIS A 1 171 ? -3.909 4.647 -13.093 1.00 15.98 170 HIS A C 1
ATOM 1477 O O . HIS A 1 171 ? -3.295 3.918 -13.858 1.00 16.25 170 HIS A O 1
ATOM 1484 N N . CYS A 1 172 ? -5.015 5.297 -13.441 1.00 15.93 171 CYS A N 1
ATOM 1485 C CA . CYS A 1 172 ? -5.467 5.336 -14.823 1.00 18.15 171 CYS A CA 1
ATOM 1486 C C . CYS A 1 172 ? -5.945 6.748 -15.136 1.00 18.47 171 CYS A C 1
ATOM 1487 O O . CYS A 1 172 ? -6.571 7.397 -14.287 1.00 17.97 171 CYS A O 1
ATOM 1490 N N . CYS A 1 173 ? -5.613 7.212 -16.343 1.00 19.76 172 CYS A N 1
ATOM 1491 C CA . CYS A 1 173 ? -6.081 8.506 -16.856 1.00 21.20 172 CYS A CA 1
ATOM 1492 C C . CYS A 1 173 ? -7.555 8.469 -17.269 1.00 22.30 172 CYS A C 1
ATOM 1493 O O . CYS A 1 173 ? -8.173 9.515 -17.388 1.00 24.53 172 CYS A O 1
ATOM 1496 N N . GLN A 1 174 ? -8.104 7.264 -17.459 1.00 23.23 173 GLN A N 1
ATOM 1497 C CA . GLN A 1 174 ? -9.556 7.026 -17.633 1.00 24.18 173 GLN A CA 1
ATOM 1498 C C . GLN A 1 174 ? -10.073 6.048 -16.564 1.00 22.74 173 GLN A C 1
ATOM 1499 O O . GLN A 1 174 ? -10.480 4.920 -16.871 1.00 22.57 173 GLN A O 1
ATOM 1505 N N . PRO A 1 175 ? -10.057 6.478 -15.296 1.00 21.17 174 PRO A N 1
ATOM 1506 C CA . PRO A 1 175 ? -10.258 5.538 -14.198 1.00 20.37 174 PRO A CA 1
ATOM 1507 C C . PRO A 1 175 ? -11.721 5.188 -13.973 1.00 19.53 174 PRO A C 1
ATOM 1508 O O . PRO A 1 175 ? -12.621 5.861 -14.512 1.00 19.99 174 PRO A O 1
ATOM 1512 N N . ASN A 1 176 ? -11.961 4.145 -13.181 1.00 18.32 175 ASN A N 1
ATOM 1513 C CA . ASN A 1 176 ? -13.327 3.805 -12.802 1.00 18.19 175 ASN A CA 1
ATOM 1514 C C . ASN A 1 176 ? -13.665 4.092 -11.342 1.00 17.65 175 ASN A C 1
ATOM 1515 O O . ASN A 1 176 ? -14.807 3.937 -10.928 1.00 17.54 175 ASN A O 1
ATOM 1520 N N . CYS A 1 177 ? -12.677 4.554 -10.574 1.00 16.94 176 CYS A N 1
ATOM 1521 C CA . CYS A 1 177 ? -12.893 5.003 -9.199 1.00 17.19 176 CYS A CA 1
ATOM 1522 C C . CYS A 1 177 ? -12.212 6.352 -8.994 1.00 16.70 176 CYS A C 1
ATOM 1523 O O . CYS A 1 177 ? -11.384 6.774 -9.823 1.00 16.80 176 CYS A O 1
ATOM 1526 N N . GLU A 1 178 ? -12.568 7.030 -7.896 1.00 17.90 177 GLU A N 1
ATOM 1527 C CA . GLU A 1 178 ? -11.887 8.269 -7.492 1.00 18.67 177 GLU A CA 1
ATOM 1528 C C . GLU A 1 178 ? -11.686 8.320 -5.979 1.00 17.98 177 GLU A C 1
ATOM 1529 O O . GLU A 1 178 ? -12.472 7.746 -5.218 1.00 18.01 177 GLU A O 1
ATOM 1535 N N . THR A 1 179 ? -10.634 9.012 -5.549 1.00 17.54 178 THR A N 1
ATOM 1536 C CA . THR A 1 179 ? -10.472 9.328 -4.137 1.00 18.19 178 THR A CA 1
ATOM 1537 C C . THR A 1 179 ? -11.348 10.528 -3.772 1.00 18.12 178 THR A C 1
ATOM 1538 O O . THR A 1 179 ? -11.568 11.439 -4.585 1.00 19.46 178 THR A O 1
ATOM 1542 N N . GLN A 1 180 ? -11.852 10.496 -2.543 1.00 18.44 179 GLN A N 1
ATOM 1543 C CA . GLN A 1 180 ? -12.596 11.598 -1.939 1.00 19.02 179 GLN A CA 1
ATOM 1544 C C . GLN A 1 180 ? -12.123 11.716 -0.504 1.00 18.28 179 GLN A C 1
ATOM 1545 O O . GLN A 1 180 ? -11.977 10.711 0.183 1.00 18.52 179 GLN A O 1
ATOM 1551 N N . LYS A 1 181 ? -11.892 12.940 -0.051 1.00 18.76 180 LYS A N 1
ATOM 1552 C CA . LYS A 1 181 ? -11.530 13.171 1.339 1.00 18.35 180 LYS A CA 1
ATOM 1553 C C . LYS A 1 181 ? -12.790 13.491 2.142 1.00 17.87 180 LYS A C 1
ATOM 1554 O O . LYS A 1 181 ? -13.474 14.484 1.863 1.00 19.48 180 LYS A O 1
ATOM 1560 N N . TRP A 1 182 ? -13.097 12.627 3.099 1.00 17.84 181 TRP A N 1
ATOM 1561 C CA . TRP A 1 182 ? -14.287 12.765 3.941 1.00 18.21 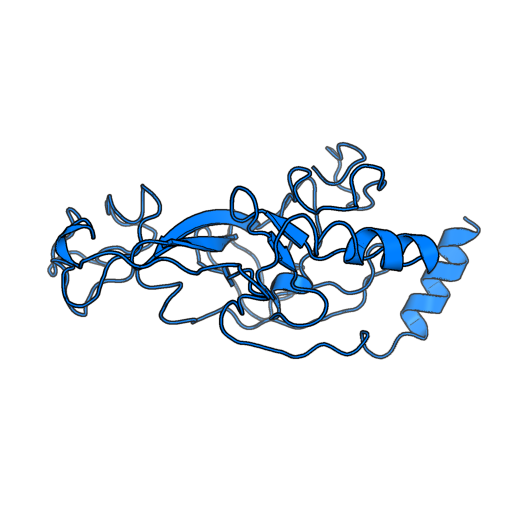181 TRP A CA 1
ATOM 1562 C C . TRP A 1 182 ? -13.946 13.177 5.364 1.00 18.65 181 TRP A C 1
ATOM 1563 O O . TRP A 1 182 ? -12.822 12.987 5.834 1.00 18.84 181 TRP A O 1
ATOM 1574 N N . SER A 1 183 ? -14.927 13.756 6.051 1.00 18.83 182 SER A N 1
ATOM 1575 C CA . SER A 1 183 ? -14.796 14.010 7.478 1.00 19.48 182 SER A CA 1
ATOM 1576 C C . SER A 1 183 ? -15.565 12.907 8.199 1.00 19.40 182 SER A C 1
ATOM 1577 O O . SER A 1 183 ? -16.761 12.704 7.962 1.00 19.14 182 SER A O 1
ATOM 1580 N N . VAL A 1 184 ? -14.863 12.177 9.048 1.00 18.92 183 VAL A N 1
ATOM 1581 C CA . VAL A 1 184 ? -15.454 11.070 9.794 1.00 20.56 183 VAL A CA 1
ATOM 1582 C C . VAL A 1 184 ? -15.094 11.254 11.261 1.00 21.98 183 VAL A C 1
ATOM 1583 O O . VAL A 1 184 ? -13.906 11.231 11.623 1.00 21.95 183 VAL A O 1
ATOM 1587 N N A ASN A 1 185 ? -16.104 11.424 12.118 0.50 23.15 184 ASN A N 1
ATOM 1588 N N B ASN A 1 185 ? -16.117 11.461 12.092 0.50 22.86 184 ASN A N 1
ATOM 1589 C CA A ASN A 1 185 ? -15.873 11.582 13.564 0.50 24.80 184 ASN A CA 1
ATOM 1590 C CA B ASN A 1 185 ? -15.925 11.594 13.534 0.50 24.31 184 ASN A CA 1
ATOM 1591 C C A ASN A 1 185 ? -14.890 12.701 13.887 0.50 25.07 184 ASN A C 1
ATOM 1592 C C B ASN A 1 185 ? -14.870 12.660 13.838 0.50 24.74 184 ASN A C 1
ATOM 1593 O O A ASN A 1 185 ? -14.082 12.575 14.808 0.50 26.46 184 ASN A O 1
ATOM 1594 O O B ASN A 1 185 ? -13.996 12.450 14.678 0.50 26.09 184 ASN A O 1
ATOM 1603 N N . GLY A 1 186 ? -14.934 13.778 13.116 1.00 24.88 185 GLY A N 1
ATOM 1604 C CA . GLY A 1 186 ? -14.044 14.916 13.341 1.00 25.60 185 GLY A CA 1
ATOM 1605 C C . GLY A 1 186 ? -12.622 14.841 12.800 1.00 25.84 185 GLY A C 1
ATOM 1606 O O . GLY A 1 186 ? -11.764 15.618 13.219 1.00 26.44 185 GLY A O 1
ATOM 1607 N N . ASP A 1 187 ? -12.345 13.912 11.886 1.00 24.19 186 ASP A N 1
ATOM 1608 C CA . ASP A 1 187 ? -11.028 13.907 11.234 1.00 23.41 186 ASP A CA 1
ATOM 1609 C C . ASP A 1 187 ? -11.132 13.366 9.817 1.00 22.75 186 ASP A C 1
ATOM 1610 O O . ASP A 1 187 ? -12.132 12.744 9.444 1.00 22.77 186 ASP A O 1
ATOM 1615 N N . THR A 1 188 ? -10.093 13.621 9.030 1.00 22.27 187 THR A N 1
ATOM 1616 C CA . THR A 1 188 ? -10.115 13.334 7.601 1.00 21.42 187 THR A CA 1
ATOM 1617 C C . THR A 1 188 ? -9.788 11.871 7.307 1.00 20.22 187 THR A C 1
ATOM 1618 O O . THR A 1 188 ? -8.936 11.255 7.964 1.00 20.30 187 THR A O 1
ATOM 1622 N N . ARG A 1 189 ? -10.466 11.327 6.305 1.00 19.40 188 ARG A N 1
ATOM 1623 C CA . ARG A 1 189 ? -10.225 9.974 5.816 1.00 18.87 188 ARG A CA 1
ATOM 1624 C C . ARG A 1 189 ? -10.252 9.994 4.301 1.00 18.17 188 ARG A C 1
ATOM 1625 O O . ARG A 1 189 ? -10.971 10.794 3.699 1.00 18.84 188 ARG A O 1
ATOM 1633 N N . VAL A 1 190 ? -9.501 9.089 3.677 1.00 17.92 189 VAL A N 1
ATOM 1634 C CA . VAL A 1 190 ? -9.473 9.010 2.214 1.00 17.52 189 VAL A CA 1
ATOM 1635 C C . VAL A 1 190 ? -10.249 7.771 1.775 1.00 17.43 189 VAL A C 1
ATOM 1636 O O . VAL A 1 190 ? -9.888 6.645 2.136 1.00 17.98 189 VAL A O 1
ATOM 1640 N N . GLY A 1 191 ? -11.324 7.999 1.029 1.00 17.02 190 GLY A N 1
ATOM 1641 C CA . GLY A 1 191 ? -12.143 6.914 0.476 1.00 17.62 190 GLY A CA 1
ATOM 1642 C C . GLY A 1 191 ? -11.981 6.783 -1.023 1.00 17.30 190 GLY A C 1
ATOM 1643 O O . GLY A 1 191 ? -11.608 7.742 -1.686 1.00 17.95 190 GLY A O 1
ATOM 1644 N N . LEU A 1 192 ? -12.286 5.593 -1.543 1.00 16.96 191 LEU A N 1
ATOM 1645 C CA . LEU A 1 192 ? -12.353 5.335 -2.984 1.00 17.40 191 LEU A CA 1
ATOM 1646 C C . LEU A 1 192 ? -13.796 5.017 -3.322 1.00 17.26 191 LEU A C 1
ATOM 1647 O O . LEU A 1 192 ? -14.425 4.232 -2.623 1.00 17.44 191 LEU A O 1
ATOM 1652 N N . PHE A 1 193 ? -14.318 5.662 -4.360 1.00 17.53 192 PHE A N 1
ATOM 1653 C CA . PHE A 1 193 ? -15.725 5.522 -4.742 1.00 18.39 192 PHE A CA 1
ATOM 1654 C C . PHE A 1 193 ? -15.817 5.275 -6.238 1.00 18.35 192 PHE A C 1
ATOM 1655 O O . PHE A 1 193 ? -15.056 5.862 -7.004 1.00 18.74 192 PHE A O 1
ATOM 1663 N N . ALA A 1 194 ? -16.791 4.468 -6.657 1.00 18.60 193 ALA A N 1
ATOM 1664 C CA . ALA A 1 194 ? -16.969 4.130 -8.081 1.00 19.12 193 ALA A CA 1
ATOM 1665 C C . ALA A 1 194 ? -17.503 5.303 -8.899 1.00 19.96 193 ALA A C 1
ATOM 1666 O O . ALA A 1 194 ? -18.460 5.964 -8.492 1.00 20.84 193 ALA A O 1
ATOM 1668 N N . LEU A 1 195 ? -16.878 5.569 -10.041 1.00 19.63 194 LEU A N 1
ATOM 1669 C CA . LEU A 1 195 ? -17.306 6.662 -10.926 1.00 21.39 194 LEU A CA 1
ATOM 1670 C C . LEU A 1 195 ? -18.425 6.239 -11.869 1.00 22.13 194 LEU A C 1
ATOM 1671 O O . LEU A 1 195 ? -19.095 7.083 -12.476 1.00 23.23 194 LEU A O 1
ATOM 1676 N N . SER A 1 196 ? -18.595 4.928 -12.012 1.00 22.51 195 SER A N 1
ATOM 1677 C CA . SER A 1 196 ? -19.534 4.334 -12.978 1.00 23.94 195 SER A CA 1
ATOM 1678 C C . SER A 1 196 ? -19.842 2.916 -12.515 1.00 23.41 195 SER A C 1
ATOM 1679 O O . SER A 1 196 ? -19.170 2.398 -11.628 1.00 22.15 195 SER A O 1
ATOM 1682 N N . ASP A 1 197 ? -20.847 2.276 -13.105 1.00 24.03 196 ASP A N 1
ATOM 1683 C CA . ASP A 1 197 ? -21.050 0.846 -12.844 1.00 24.15 196 ASP A CA 1
ATOM 1684 C C . ASP A 1 197 ? -19.795 0.085 -13.298 1.00 23.68 196 ASP A C 1
ATOM 1685 O O . ASP A 1 197 ? -19.272 0.360 -14.377 1.00 24.28 196 ASP A O 1
ATOM 1690 N N . ILE A 1 198 ? -19.326 -0.857 -12.478 1.00 21.76 197 ILE A N 1
ATOM 1691 C CA . ILE A 1 198 ? -18.128 -1.645 -12.801 1.00 21.20 197 ILE A CA 1
ATOM 1692 C C . ILE A 1 198 ? -18.496 -3.128 -12.773 1.00 21.59 197 ILE A C 1
ATOM 1693 O O . ILE A 1 198 ? -19.153 -3.586 -11.837 1.00 21.79 197 ILE A O 1
ATOM 1698 N N . LYS A 1 199 ? -18.080 -3.875 -13.793 1.00 21.52 198 LYS A N 1
ATOM 1699 C CA . LYS A 1 199 ? -18.423 -5.296 -13.875 1.00 22.47 198 LYS A CA 1
ATOM 1700 C C . LYS A 1 199 ? -17.454 -6.158 -13.088 1.00 21.90 198 LYS A C 1
ATOM 1701 O O . LYS A 1 199 ? -16.259 -5.852 -13.025 1.00 20.97 198 LYS A O 1
ATOM 1707 N N . ALA A 1 200 ? -17.957 -7.247 -12.500 1.00 21.93 199 ALA A N 1
ATOM 1708 C CA . ALA A 1 200 ? -17.063 -8.238 -11.908 1.00 21.64 199 ALA A CA 1
ATOM 1709 C C . ALA A 1 200 ? -15.930 -8.592 -12.871 1.00 21.47 199 ALA A C 1
ATOM 1710 O O . ALA A 1 200 ? -16.161 -8.819 -14.061 1.00 22.13 199 ALA A O 1
ATOM 1712 N N . GLY A 1 201 ? -14.724 -8.668 -12.327 1.00 20.15 200 GLY A N 1
ATOM 1713 C CA . GLY A 1 201 ? -13.551 -9.055 -13.098 1.00 20.19 200 GLY A CA 1
ATOM 1714 C C . GLY A 1 201 ? -12.736 -7.855 -13.568 1.00 19.15 200 GLY A C 1
ATOM 1715 O O . GLY A 1 201 ? -11.594 -8.014 -13.975 1.00 19.90 200 GLY A O 1
ATOM 1716 N N . THR A 1 202 ? -13.300 -6.652 -13.489 1.00 18.27 201 THR A N 1
ATOM 1717 C CA . THR A 1 202 ? -12.604 -5.464 -13.997 1.00 18.14 201 THR A CA 1
ATOM 1718 C C . THR A 1 202 ? -11.565 -4.907 -13.027 1.00 16.81 201 THR A C 1
ATOM 1719 O O . THR A 1 202 ? -11.793 -4.876 -11.810 1.00 16.64 201 THR A O 1
ATOM 1723 N N . GLU A 1 203 ? -10.429 -4.449 -13.558 1.00 16.49 202 GLU A N 1
ATOM 1724 C CA . GLU A 1 203 ? -9.420 -3.820 -12.710 1.00 15.41 202 GLU A CA 1
ATOM 1725 C C . GLU A 1 203 ? -9.957 -2.507 -12.145 1.00 15.44 202 GLU A C 1
ATOM 1726 O O . GLU A 1 203 ? -10.607 -1.721 -12.868 1.00 16.60 202 GLU A O 1
ATOM 1732 N N . LEU A 1 204 ? -9.681 -2.285 -10.860 1.00 14.88 203 LEU A N 1
ATOM 1733 C CA . LEU A 1 204 ? -10.079 -1.057 -10.173 1.00 14.85 203 LEU A CA 1
ATOM 1734 C C . LEU A 1 204 ? -8.937 -0.063 -10.208 1.00 14.67 203 LEU A C 1
ATOM 1735 O O . LEU A 1 204 ? -7.826 -0.372 -9.775 1.00 15.56 203 LEU A O 1
ATOM 1740 N N . THR A 1 205 ? -9.208 1.135 -10.726 1.00 14.76 204 THR A N 1
ATOM 1741 C CA . THR A 1 205 ? -8.166 2.155 -10.851 1.00 14.66 204 THR A CA 1
ATOM 1742 C C . THR A 1 205 ? -8.716 3.510 -10.405 1.00 14.86 204 THR A C 1
ATOM 1743 O O . THR A 1 205 ? -9.934 3.714 -10.347 1.00 14.75 204 THR A O 1
ATOM 1747 N N . PHE A 1 206 ? -7.809 4.424 -10.081 1.00 13.98 205 PHE A N 1
ATOM 1748 C CA . PHE A 1 206 ? -8.204 5.812 -9.849 1.00 14.56 205 PHE A CA 1
ATOM 1749 C C . PHE A 1 206 ? -7.163 6.755 -10.428 1.00 14.57 205 PHE A C 1
ATOM 1750 O O . PHE A 1 206 ? -6.053 6.336 -10.755 1.00 14.59 205 PHE A O 1
ATOM 1758 N N . ASN A 1 207 ? -7.543 8.014 -10.618 1.00 14.58 206 ASN A N 1
ATOM 1759 C CA . ASN A 1 207 ? -6.588 8.994 -11.064 1.00 15.12 206 ASN A CA 1
ATOM 1760 C C . ASN A 1 207 ? -5.836 9.483 -9.823 1.00 14.57 206 ASN A C 1
ATOM 1761 O O . ASN A 1 207 ? -6.424 10.072 -8.909 1.00 15.20 206 ASN A O 1
ATOM 1766 N N . TYR A 1 208 ? -4.540 9.206 -9.780 1.00 14.75 207 TYR A N 1
ATOM 1767 C CA . TYR A 1 208 ? -3.709 9.594 -8.654 1.00 14.78 207 TYR A CA 1
ATOM 1768 C C . TYR A 1 208 ? -3.630 11.111 -8.471 1.00 14.86 207 TYR A C 1
ATOM 1769 O O . TYR A 1 208 ? -3.354 11.583 -7.357 1.00 14.78 207 TYR A O 1
ATOM 1778 N N A ASN A 1 209 ? -3.857 11.854 -9.557 0.50 15.56 208 ASN A N 1
ATOM 1779 N N B ASN A 1 209 ? -3.853 11.867 -9.547 0.50 15.64 208 ASN A N 1
ATOM 1780 C CA A ASN A 1 209 ? -3.806 13.319 -9.543 0.50 16.48 208 ASN A CA 1
ATOM 1781 C CA B ASN A 1 209 ? -3.841 13.334 -9.490 0.50 16.63 208 ASN A CA 1
ATOM 1782 C C A ASN A 1 209 ? -2.501 13.841 -8.964 0.50 16.14 208 ASN A C 1
ATOM 1783 C C B ASN A 1 209 ? -2.498 13.864 -8.979 0.50 16.24 208 ASN A C 1
ATOM 1784 O O A ASN A 1 209 ? -2.481 14.822 -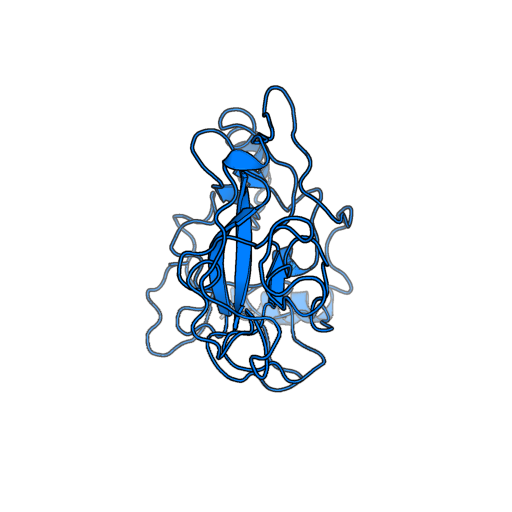8.215 0.50 16.53 208 ASN A O 1
ATOM 1785 O O B ASN A 1 209 ? -2.452 14.886 -8.286 0.50 16.68 208 ASN A O 1
ATOM 1794 N N . LEU A 1 210 ? -1.416 13.158 -9.317 1.00 15.94 209 LEU A N 1
ATOM 1795 C CA . LEU A 1 210 ? -0.054 13.529 -8.892 1.00 15.89 209 LEU A CA 1
ATOM 1796 C C . LEU A 1 210 ? 0.123 13.529 -7.374 1.00 16.40 209 LEU A C 1
ATOM 1797 O O . LEU A 1 210 ? 1.055 14.130 -6.844 1.00 17.13 209 LEU A O 1
ATOM 1802 N N . GLU A 1 211 ? -0.750 12.798 -6.680 1.00 16.55 210 GLU A N 1
ATOM 1803 C CA . GLU A 1 211 ? -0.699 12.751 -5.216 1.00 17.50 210 GLU A CA 1
ATOM 1804 C C . GLU A 1 211 ? 0.159 11.609 -4.698 1.00 17.27 210 GLU A C 1
ATOM 1805 O O . GLU A 1 211 ? 0.453 11.571 -3.511 1.00 18.00 210 GLU A O 1
ATOM 1811 N N . CYS A 1 212 ? 0.554 10.671 -5.562 1.00 16.83 211 CYS A N 1
ATOM 1812 C CA . CYS A 1 212 ? 1.329 9.523 -5.069 1.00 17.25 211 CYS A CA 1
ATOM 1813 C C . CYS A 1 212 ? 2.785 9.955 -4.925 1.00 18.10 211 CYS A C 1
ATOM 1814 O O . CYS A 1 212 ? 3.508 10.051 -5.911 1.00 18.29 211 CYS A O 1
ATOM 1817 N N . LEU A 1 213 ? 3.188 10.253 -3.691 1.00 17.78 212 LEU A N 1
ATOM 1818 C CA . LEU A 1 213 ? 4.460 10.922 -3.432 1.00 18.60 212 LEU A CA 1
ATOM 1819 C C . LEU A 1 213 ? 5.642 10.046 -3.806 1.00 18.88 212 LEU A C 1
ATOM 1820 O O . LEU A 1 213 ? 5.763 8.918 -3.341 1.00 20.07 212 LEU A O 1
ATOM 1825 N N . GLY A 1 214 ? 6.511 10.573 -4.652 1.00 19.31 213 GLY A N 1
ATOM 1826 C CA . GLY A 1 214 ? 7.627 9.784 -5.179 1.00 19.65 213 GLY A CA 1
ATOM 1827 C C . GLY A 1 214 ? 7.500 9.472 -6.664 1.00 19.59 213 GLY A C 1
ATOM 1828 O O . GLY A 1 214 ? 8.500 9.156 -7.314 1.00 20.16 213 GLY A O 1
ATOM 1829 N N . ASN A 1 215 ? 6.288 9.580 -7.203 1.00 18.52 214 ASN A N 1
ATOM 1830 C CA . ASN A 1 215 ? 6.038 9.275 -8.616 1.00 18.55 214 ASN A CA 1
ATOM 1831 C C . ASN A 1 215 ? 5.975 10.485 -9.564 1.00 19.22 214 ASN A C 1
ATOM 1832 O O . ASN A 1 215 ? 5.472 10.373 -10.695 1.00 18.78 214 ASN A O 1
ATOM 1837 N N . GLY A 1 216 ? 6.510 11.618 -9.119 1.00 19.28 215 GLY A N 1
ATOM 1838 C CA . GLY A 1 216 ? 6.422 12.873 -9.890 1.00 20.02 215 GLY A CA 1
ATOM 1839 C C . GLY A 1 216 ? 7.082 12.850 -11.268 1.00 20.46 215 GLY A C 1
ATOM 1840 O O . GLY A 1 216 ? 6.758 13.686 -12.109 1.00 20.47 215 GLY A O 1
ATOM 1841 N N . LYS A 1 217 ? 8.001 11.907 -11.490 1.00 21.05 216 LYS A N 1
ATOM 1842 C CA . LYS A 1 217 ? 8.670 11.733 -12.792 1.00 22.71 216 LYS A CA 1
ATOM 1843 C C . LYS A 1 217 ? 8.209 10.487 -13.548 1.00 22.14 216 LYS A C 1
ATOM 1844 O O . LYS A 1 217 ? 8.689 10.217 -14.652 1.00 22.91 216 LYS A O 1
ATOM 1850 N N . THR A 1 218 ? 7.314 9.708 -12.950 1.00 21.10 217 THR A N 1
ATOM 1851 C CA . THR A 1 218 ? 6.955 8.406 -13.517 1.00 20.92 217 THR A CA 1
ATOM 1852 C C . THR A 1 218 ? 6.135 8.519 -14.803 1.00 21.19 217 THR A C 1
ATOM 1853 O O . THR A 1 218 ? 5.203 9.324 -14.889 1.00 20.74 217 THR A O 1
ATOM 1857 N N . VAL A 1 219 ? 6.500 7.713 -15.800 1.00 21.10 218 VAL A N 1
ATOM 1858 C CA . VAL A 1 219 ? 5.767 7.674 -17.062 1.00 21.98 218 VAL A CA 1
ATOM 1859 C C . VAL A 1 219 ? 4.561 6.760 -16.923 1.00 21.19 218 VAL A C 1
ATOM 1860 O O . VAL A 1 219 ? 4.693 5.607 -16.504 1.00 21.51 218 VAL A O 1
ATOM 1864 N N . CYS A 1 220 ? 3.394 7.269 -17.290 1.00 20.84 219 CYS A N 1
ATOM 1865 C CA . CYS A 1 220 ? 2.172 6.496 -17.184 1.00 20.32 219 CYS A CA 1
ATOM 1866 C C . CYS A 1 220 ? 2.081 5.412 -18.257 1.00 21.58 219 CYS A C 1
ATOM 1867 O O . CYS A 1 220 ? 2.325 5.668 -19.440 1.00 22.57 219 CYS A O 1
ATOM 1870 N N . LYS A 1 221 ? 1.688 4.218 -17.823 1.00 21.77 220 LYS A N 1
ATOM 1871 C CA . LYS A 1 221 ? 1.513 3.083 -18.721 1.00 22.80 220 LYS A CA 1
ATOM 1872 C C . LYS A 1 221 ? 0.052 2.625 -18.726 1.00 22.56 220 LYS A C 1
ATOM 1873 O O . LYS A 1 221 ? -0.235 1.460 -19.030 1.00 23.49 220 LYS A O 1
ATOM 1879 N N . CYS A 1 222 ? -0.874 3.536 -18.427 1.00 22.60 221 CYS A N 1
ATOM 1880 C CA . CYS A 1 222 ? -2.299 3.157 -18.335 1.00 22.94 221 CYS A CA 1
ATOM 1881 C C . CYS A 1 222 ? -2.938 2.788 -19.672 1.00 24.88 221 CYS A C 1
ATOM 1882 O O . CYS A 1 222 ? -3.962 2.105 -19.689 1.00 25.22 221 CYS A O 1
ATOM 1885 N N . GLY A 1 223 ? -2.354 3.260 -20.772 1.00 25.83 222 GLY A N 1
ATOM 1886 C CA . GLY A 1 223 ? -2.819 2.911 -22.118 1.00 27.64 222 GLY A CA 1
ATOM 1887 C C . GLY A 1 223 ? -4.105 3.566 -22.594 1.00 28.52 222 GLY A C 1
ATOM 1888 O O . GLY A 1 223 ? -4.587 3.243 -23.682 1.00 29.78 222 GLY A O 1
ATOM 1889 N N . ALA A 1 224 ? -4.667 4.478 -21.798 1.00 28.34 223 ALA A N 1
ATOM 1890 C CA . ALA A 1 224 ? -5.884 5.196 -22.186 1.00 29.56 223 ALA A CA 1
ATOM 1891 C C . ALA A 1 224 ? -5.623 6.125 -23.382 1.00 30.95 223 ALA A C 1
ATOM 1892 O O . ALA A 1 224 ? -4.503 6.620 -23.555 1.00 30.90 223 ALA A O 1
ATOM 1894 N N . PRO A 1 225 ? -6.650 6.348 -24.226 1.00 32.21 224 PRO A N 1
ATOM 1895 C CA . PRO A 1 225 ? -6.438 7.231 -25.383 1.00 33.42 224 PRO A CA 1
ATOM 1896 C C . PRO A 1 225 ? -6.176 8.690 -24.990 1.00 33.27 224 PRO A C 1
ATOM 1897 O O . PRO A 1 225 ? -5.558 9.432 -25.760 1.00 34.74 224 PRO A O 1
ATOM 1901 N N . ASN A 1 226 ? -6.626 9.079 -23.800 1.00 32.39 225 ASN A N 1
ATOM 1902 C CA . ASN A 1 226 ? -6.406 10.430 -23.275 1.00 31.93 225 ASN A CA 1
ATOM 1903 C C . ASN A 1 226 ? -5.236 10.508 -22.275 1.00 29.56 225 ASN A C 1
ATOM 1904 O O . ASN A 1 226 ? -5.166 11.440 -21.460 1.00 29.36 225 ASN A O 1
ATOM 1909 N N . CYS A 1 227 ? -4.316 9.549 -22.338 1.00 27.89 226 CYS A N 1
ATOM 1910 C CA . CYS A 1 227 ? -3.253 9.472 -21.328 1.00 25.67 226 CYS A CA 1
ATOM 1911 C C . CYS A 1 227 ? -2.416 10.755 -21.260 1.00 25.55 226 CYS A C 1
ATOM 1912 O O . CYS A 1 227 ? -1.919 11.253 -22.280 1.00 25.88 226 CYS A O 1
ATOM 1915 N N . SER A 1 228 ? -2.270 11.287 -20.053 1.00 24.32 227 SER A N 1
ATOM 1916 C CA . SER A 1 228 ? -1.470 12.506 -19.826 1.00 24.12 227 SER A CA 1
ATOM 1917 C C . SER A 1 228 ? 0.029 12.245 -19.938 1.00 24.04 227 SER A C 1
ATOM 1918 O O . SER A 1 228 ? 0.818 13.180 -20.111 1.00 24.79 227 SER A O 1
ATOM 1921 N N . GLY A 1 229 ? 0.425 10.984 -19.787 1.00 22.72 228 GLY A N 1
ATOM 1922 C CA . GLY A 1 229 ? 1.832 10.592 -19.773 1.00 22.84 228 GLY A CA 1
ATOM 1923 C C . GLY A 1 229 ? 2.438 10.524 -18.375 1.00 21.88 228 GLY A C 1
ATOM 1924 O O . GLY A 1 229 ? 3.592 10.109 -18.204 1.00 22.49 228 GLY A O 1
ATOM 1925 N N . PHE A 1 230 ? 1.665 10.952 -17.382 1.00 20.64 229 PHE A N 1
ATOM 1926 C CA . PHE A 1 230 ? 2.121 10.946 -15.990 1.00 19.94 229 PHE A CA 1
ATOM 1927 C C . PHE A 1 230 ? 1.011 10.462 -15.051 1.00 18.79 229 PHE A C 1
ATOM 1928 O O . PHE A 1 230 ? -0.141 10.270 -15.486 1.00 18.32 229 PHE A O 1
ATOM 1936 N N . LEU A 1 231 ? 1.342 10.241 -13.777 1.00 17.91 230 LEU A N 1
ATOM 1937 C CA . LEU A 1 231 ? 0.339 9.670 -12.862 1.00 17.48 230 LEU A CA 1
ATOM 1938 C C . LEU A 1 231 ? -0.570 10.758 -12.291 1.00 17.84 230 LEU A C 1
ATOM 1939 O O . LEU A 1 231 ? -0.603 11.002 -11.079 1.00 16.96 230 LEU A O 1
ATOM 1944 N N . GLY A 1 232 ? -1.300 11.419 -13.192 1.00 18.63 231 GLY A N 1
ATOM 1945 C CA . GLY A 1 232 ? -2.213 12.508 -12.809 1.00 20.09 231 GLY A CA 1
ATOM 1946 C C . GLY A 1 232 ? -2.904 13.126 -14.009 1.00 22.12 231 GLY A C 1
ATOM 1947 O O . GLY A 1 232 ? -2.906 12.540 -15.109 1.00 22.75 231 GLY A O 1
#

B-factor: mean 25.7, std 8.41, range [11.91, 58.26]

InterPro domains:
  IPR000313 PWWP domain [PF00855] (324-408)
  IPR000313 PWWP domain [PF00855] (1758-1845)
  IPR000313 PWWP domain [PS50812] (323-388)
  IPR000313 PWWP domain [PS50812] (1756-1818)
  IPR000313 PWWP domain [SM00293] (321-387)
  IPR000313 PWWP domain [SM00293] (1754-1816)
  IPR001214 SET domain [PF00856] (1953-2059)
  IPR001214 SET domain [PS50280] (1942-2059)
  IPR001214 SET domain [SM00317] (1942-2065)
  IPR001965 Zinc finger, PHD-type [SM00249] (1545-1587)
  IPR001965 Zinc finger, PHD-type [SM00249] (1592-1639)
  IPR001965 Zinc finger, PHD-type [SM00249] (1640-1693)
  IPR001965 Zinc finger, PHD-type [SM00249] (1709-1749)
  IPR001965 Zinc finger, PHD-type [SM00249] (2120-2163)
  IPR003616 Post-SET domain [PS50868] (2066-2082)
  IPR003616 Post-SET domain [SM00508] (2066-2082)
  IPR006560 AWS domain [PF17907] (1901-1939)
  IPR006560 AWS domain [PS51215] (1890-1940)
  IPR006560 AWS domain [SM00570] (1890-1941)
  IPR011011 Zinc finger, FYVE/PHD-type [SSF57903] (1532-1587)

Nearest PDB structures (foldseek):
  3ooi-assembly1_A  TM=1.004E+00  e=5.334E-53  Homo sapiens
  8fbh-assembly1_A  TM=1.002E+00  e=3.961E-50  Mus musculus
  8fbg-assembly1_A  TM=9.868E-01  e=1.935E-44  Mus musculus
  6kqp-assembly1_A  TM=9.869E-01  e=2.620E-44  Homo sapiens
  5lsu-assembly1_A  TM=9.358E-01  e=6.531E-42  Homo sapiens

Radius of gyration: 18.92 Å; Cα contacts (8 Å, |Δi|>4): 524; chains: 1; bounding box: 58×35×47 Å

Foldseek 3Di:
DVVLVVLVVCQVPCPDDDDAAEDQAEAEDDPDDFDFDDPVPQDEWPFALPDPQTQDQPDPTPCVVVQEAHDQVRYNNHPSHPRHCSVVVDAAAKDWGADRPFGIFIFGQAKDAAFDWHGWWYAYWFFPVVVVVVLVVCVVVVNQQFQWFDQDHGTIGGPPRYTHNVSRAEAAPPFQWEWDWHAYNHGTTITITGRHIDGRPGTHHYQCVCRRPNQVPPADPNPDPPDPRGSD

Secondary structure (DSSP, 8-state):
-HHHHHHHHHHHH--SPPP-EE-SS-EE-TT-------GGGSPP-S--TTSSSTT-TTS--HHHHTTBPPPTTT-TTGGG----HHHHT----EEEEE-SSSSEEEEESS-B-TT-EEEE--EEEE-HHHHHHHHHHHHHTT-----EEEEETTEEEEEEEEE-GGGGPEE-SS-SEEEEEEEETTEEEEEEEESS-B-TTPBPEE--TT-STT-TTPBP----TT--SB--

CATH classification: 2.170.270.10

Organism: Homo sapiens (NCBI:txid9606)